Protein AF-A0A1V5JNZ7-F1 (afdb_monomer)

Radius of gyration: 27.32 Å; Cα contacts (8 Å, |Δi|>4): 504; chains: 1; bounding box: 59×40×81 Å

Solvent-accessible surface area (backbone atoms only — not comparable to full-atom values): 14314 Å² total; per-residue (Å²): 109,60,75,82,67,79,45,92,82,86,86,87,86,70,72,84,84,57,79,53,62,67,60,47,53,49,54,53,49,50,52,51,51,53,49,29,59,76,73,69,53,78,80,70,82,74,68,83,84,74,78,78,63,43,44,52,30,35,28,37,20,56,72,82,44,85,63,43,80,39,38,51,77,33,70,46,82,41,51,65,62,40,36,39,24,40,71,46,77,44,43,88,54,96,70,61,71,32,34,22,39,58,100,74,58,47,86,64,27,67,66,39,77,43,67,38,79,61,66,40,38,37,41,32,23,45,79,81,40,76,22,43,37,30,37,36,45,51,44,75,54,57,95,39,28,32,43,31,31,31,51,77,87,43,79,47,74,37,36,64,70,35,70,48,79,42,58,61,67,43,42,34,29,40,67,48,76,48,52,76,87,62,83,81,84,76,56,31,42,27,49,53,36,64,78,96,41,97,91,58,83,88,47,61,42,57,76,40,81,44,53,54,75,72,47,42,69,90,51,46,44,89,43,60,93,77,23,43,21,28,44,33,28,38,17,58,83,95,45,73,67,44,45,30,34,37,23,36,32,120

Sequence (250 aa):
MLTELNKPAFASETSKEIRDYRQRVAFQAMVISAFMQEVGIEPDEPKPYVDPPQLDYVLVSVNGNAPVAVYDGRRLVVSRGDKLTVTEIRSNYRRGLVANVIGLGQLNDNGRTVAITAPTEIEVKKDMFPCGKVYVDVLPEAGRTWLILDVDGVGHALGPNEVLTVARGAKLVLKDLVYLGGFGHGLCVNFKGFVGSAGYNDGEDRGLTIDTTSLMPRYATPGAPGCQRYRIAGERGNEAVVSFYVDLKG

Structure (mmCIF, N/CA/C/O backbone):
data_AF-A0A1V5JNZ7-F1
#
_entry.id   AF-A0A1V5JNZ7-F1
#
loop_
_atom_site.group_PDB
_atom_site.id
_atom_site.type_symbol
_atom_site.label_atom_id
_atom_site.label_alt_id
_atom_site.label_comp_id
_atom_site.label_asym_id
_atom_site.label_entity_id
_atom_site.label_seq_id
_atom_site.pdbx_PDB_ins_code
_atom_site.Cartn_x
_atom_site.Cartn_y
_atom_site.Cartn_z
_atom_site.occupancy
_atom_site.B_iso_or_equiv
_atom_site.auth_seq_id
_atom_site.auth_comp_id
_atom_site.auth_asym_id
_atom_site.auth_atom_id
_atom_site.pdbx_PDB_model_num
ATOM 1 N N . MET A 1 1 ? -26.189 17.491 39.985 1.00 52.91 1 MET A N 1
ATOM 2 C CA . MET A 1 1 ? -25.405 16.285 40.372 1.00 52.91 1 MET A CA 1
ATOM 3 C C . MET A 1 1 ? -26.325 15.071 40.504 1.00 52.91 1 MET A C 1
ATOM 5 O O . MET A 1 1 ? -27.506 15.257 40.747 1.00 52.91 1 MET A O 1
ATOM 9 N N . LEU A 1 2 ? -25.820 13.831 40.387 1.00 64.31 2 LEU A N 1
ATOM 10 C CA . LEU A 1 2 ? -26.625 12.603 40.600 1.00 64.31 2 LEU A CA 1
ATO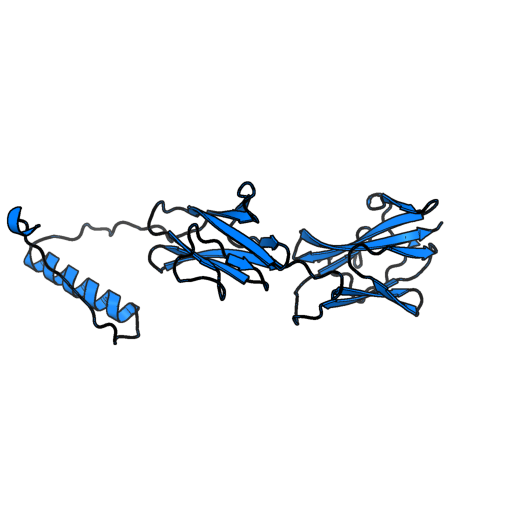M 11 C C . LEU A 1 2 ? -27.282 12.541 41.994 1.00 64.31 2 LEU A C 1
ATOM 13 O O . LEU A 1 2 ? -28.388 12.022 42.131 1.00 64.31 2 LEU A O 1
ATOM 17 N N . THR A 1 3 ? -26.639 13.147 42.993 1.00 62.81 3 THR A N 1
ATOM 18 C CA . THR A 1 3 ? -27.144 13.321 44.363 1.00 62.81 3 THR A CA 1
ATOM 19 C C . THR A 1 3 ? -28.392 14.201 44.451 1.00 62.81 3 THR A C 1
ATOM 21 O O . THR A 1 3 ? -29.243 13.949 45.292 1.00 62.81 3 THR A O 1
ATOM 24 N N . GLU A 1 4 ? -28.563 15.174 43.554 1.00 76.06 4 GLU A N 1
ATOM 25 C CA . GLU A 1 4 ? -29.768 16.024 43.490 1.00 76.06 4 GLU A CA 1
ATOM 26 C C . GLU A 1 4 ? -30.959 15.297 42.842 1.00 76.06 4 GLU A C 1
ATOM 28 O O . GLU A 1 4 ? -32.094 15.752 42.935 1.00 76.06 4 GLU A O 1
ATOM 33 N N . LEU A 1 5 ? -30.706 14.158 42.188 1.00 81.88 5 LEU A N 1
ATOM 34 C CA . LEU A 1 5 ? -31.714 13.350 41.498 1.00 81.88 5 LEU A CA 1
ATOM 35 C C . LEU A 1 5 ? -32.142 12.114 42.307 1.00 81.88 5 LEU A C 1
ATOM 37 O O . LEU A 1 5 ? -32.817 11.248 41.753 1.00 81.88 5 LEU A O 1
ATOM 41 N N . ASN A 1 6 ? -31.733 12.002 43.581 1.00 81.94 6 ASN A N 1
ATOM 42 C CA . ASN A 1 6 ? -31.982 10.841 44.449 1.00 81.94 6 ASN A CA 1
ATOM 43 C C . ASN A 1 6 ? -31.581 9.496 43.814 1.00 81.94 6 ASN A C 1
ATOM 45 O O . ASN A 1 6 ? -32.206 8.465 44.064 1.00 81.94 6 ASN A O 1
ATOM 49 N N . LYS A 1 7 ? -30.536 9.494 42.976 1.00 79.75 7 LYS A N 1
ATOM 50 C CA . LYS A 1 7 ? -29.978 8.268 42.401 1.00 79.75 7 LYS A CA 1
ATOM 51 C C . LYS A 1 7 ? -28.729 7.866 43.183 1.00 79.75 7 LYS A C 1
ATOM 53 O O . LYS A 1 7 ? -27.796 8.671 43.246 1.00 79.75 7 LYS A O 1
ATOM 58 N N . PRO A 1 8 ? -28.673 6.649 43.751 1.00 81.00 8 PRO A N 1
ATOM 59 C CA . PRO A 1 8 ? -27.456 6.166 44.380 1.00 81.00 8 PRO A CA 1
ATOM 60 C C . PRO A 1 8 ? -26.351 6.058 43.320 1.00 81.00 8 PRO A C 1
ATOM 62 O O . PRO A 1 8 ? -26.572 5.546 42.222 1.00 81.00 8 PRO A O 1
ATOM 65 N N . ALA A 1 9 ? -25.175 6.598 43.632 1.00 82.00 9 ALA A N 1
ATOM 66 C CA . ALA A 1 9 ? -24.035 6.651 42.728 1.00 82.00 9 ALA A CA 1
ATOM 67 C C . ALA A 1 9 ? -22.791 6.150 43.459 1.00 82.00 9 ALA A C 1
ATOM 69 O O . ALA A 1 9 ? -22.460 6.636 44.539 1.00 82.00 9 ALA A O 1
ATOM 70 N N . PHE A 1 10 ? -22.100 5.196 42.845 1.00 85.94 10 PHE A N 1
ATOM 71 C CA . PHE A 1 10 ? -20.891 4.586 43.382 1.00 85.94 10 PHE A CA 1
ATOM 72 C C . PHE A 1 10 ? -19.782 4.678 42.339 1.00 85.94 10 PHE A C 1
ATOM 74 O O . PHE A 1 10 ? -20.036 4.549 41.140 1.00 85.94 10 PHE A O 1
ATOM 81 N N . ALA A 1 11 ? -18.554 4.900 42.796 1.00 84.62 11 ALA A N 1
ATOM 82 C CA . ALA A 1 11 ? -17.366 4.871 41.956 1.00 84.62 11 ALA A CA 1
ATOM 83 C C . ALA A 1 11 ? -16.516 3.658 42.342 1.00 84.62 11 ALA A C 1
ATOM 85 O O . ALA A 1 11 ? -16.269 3.417 43.522 1.00 84.62 11 ALA A O 1
ATOM 86 N N . SER A 1 12 ? -16.067 2.905 41.341 1.00 87.38 12 SER A N 1
ATOM 87 C CA . SER A 1 12 ? -15.086 1.837 41.508 1.00 87.38 12 SER A CA 1
ATOM 88 C C . SER A 1 12 ? -13.857 2.183 40.684 1.00 87.38 12 SER A C 1
ATOM 90 O O . SER A 1 12 ? -13.953 2.392 39.472 1.00 87.38 12 SER A O 1
ATOM 92 N N . GLU A 1 13 ? -12.710 2.248 41.348 1.00 88.12 13 GLU A N 1
ATOM 93 C CA . GLU A 1 13 ? -11.423 2.516 40.722 1.00 88.12 13 GLU A CA 1
ATOM 94 C C . GLU A 1 13 ? -10.443 1.395 41.070 1.00 88.12 13 GLU A C 1
ATOM 96 O O . GLU A 1 13 ? -10.393 0.908 42.199 1.00 88.12 13 GLU A O 1
ATOM 101 N N . THR A 1 14 ? -9.660 0.969 40.082 1.00 87.25 14 THR A N 1
ATOM 102 C CA . THR A 1 14 ? -8.599 -0.028 40.255 1.00 87.25 14 THR A CA 1
ATOM 103 C C . THR A 1 14 ? -7.240 0.646 40.157 1.00 87.25 14 THR A C 1
ATOM 105 O O . THR A 1 14 ? -7.036 1.481 39.273 1.00 87.25 14 THR A O 1
ATOM 108 N N . SER A 1 15 ? -6.294 0.244 41.008 1.00 87.25 15 SER A N 1
ATOM 109 C CA . SER A 1 15 ? -4.946 0.822 41.023 1.00 87.25 15 SER A CA 1
ATOM 110 C C . SER A 1 15 ? -4.260 0.748 39.653 1.00 87.25 15 SER A C 1
ATOM 112 O O . SER A 1 15 ? -4.250 -0.297 38.996 1.00 87.25 15 SER A O 1
ATOM 114 N N . LYS A 1 16 ? -3.633 1.860 39.249 1.00 83.69 16 LYS A N 1
ATOM 115 C CA . LYS A 1 16 ? -2.812 1.951 38.030 1.00 83.69 16 LYS A CA 1
ATOM 116 C C . LYS A 1 16 ? -1.499 1.166 38.139 1.00 83.69 16 LYS A C 1
ATOM 118 O O . LYS A 1 16 ? -0.919 0.843 37.109 1.00 83.69 16 LYS A O 1
ATOM 123 N N . GLU A 1 17 ? -1.081 0.807 39.355 1.00 89.75 17 GLU A N 1
ATOM 124 C CA . GLU A 1 17 ? 0.117 -0.007 39.613 1.00 89.75 17 GLU A CA 1
ATOM 125 C C . GLU A 1 17 ? -0.061 -1.479 39.205 1.00 89.75 17 GLU A C 1
ATOM 127 O O . GLU A 1 17 ? 0.916 -2.200 38.994 1.00 89.75 17 GLU A O 1
ATOM 132 N N . ILE A 1 18 ? -1.307 -1.944 39.051 1.00 85.12 18 ILE A N 1
ATOM 133 C CA . ILE A 1 18 ? -1.598 -3.298 38.573 1.00 85.12 18 ILE A CA 1
ATOM 134 C C . ILE A 1 18 ? -1.324 -3.343 37.065 1.00 85.12 18 ILE A C 1
ATOM 136 O O . ILE A 1 18 ? -2.143 -2.919 36.245 1.00 85.12 18 ILE A O 1
ATOM 140 N N . ARG A 1 19 ? -0.146 -3.864 36.703 1.00 76.94 19 ARG A N 1
ATOM 141 C CA . ARG A 1 19 ? 0.318 -3.933 35.308 1.00 76.94 19 ARG A CA 1
ATOM 142 C C . ARG A 1 19 ? -0.508 -4.886 34.449 1.00 76.94 19 ARG A C 1
ATOM 144 O O . ARG A 1 19 ? -0.693 -4.620 33.263 1.00 76.94 19 ARG A O 1
ATOM 151 N N . ASP A 1 20 ? -1.024 -5.967 35.034 1.00 72.56 20 ASP A N 1
ATOM 152 C CA . ASP A 1 20 ? -1.904 -6.884 34.315 1.00 72.56 20 ASP A CA 1
ATOM 153 C C . ASP A 1 20 ? -3.300 -6.267 34.136 1.00 72.56 20 ASP A C 1
ATOM 155 O O . ASP A 1 20 ? -4.077 -6.085 35.077 1.00 72.56 20 ASP A O 1
ATOM 159 N N . TYR A 1 21 ? -3.636 -5.950 32.886 1.00 71.50 21 TYR A N 1
ATOM 160 C CA . TYR A 1 21 ? -4.954 -5.448 32.513 1.00 71.50 21 TYR A CA 1
ATOM 161 C C . TYR A 1 21 ? -6.078 -6.428 32.869 1.00 71.50 21 TYR A C 1
ATOM 163 O O . TYR A 1 21 ? -7.125 -5.990 33.346 1.00 71.50 21 TYR A O 1
ATOM 171 N N . ARG A 1 22 ? -5.867 -7.741 32.704 1.00 64.88 22 ARG A N 1
ATOM 172 C CA . ARG A 1 22 ? -6.894 -8.752 33.003 1.00 64.88 22 ARG A CA 1
ATOM 173 C C . ARG A 1 22 ? -7.255 -8.738 34.479 1.00 64.88 22 ARG A C 1
ATOM 175 O O . ARG A 1 22 ? -8.429 -8.819 34.827 1.00 64.88 22 ARG A O 1
ATOM 182 N N . GLN A 1 23 ? -6.254 -8.561 35.333 1.00 72.88 23 GLN A N 1
ATOM 183 C CA . GLN A 1 23 ? -6.448 -8.476 36.771 1.00 72.88 23 GLN A CA 1
ATOM 184 C C . GLN A 1 23 ? -7.244 -7.222 37.172 1.00 72.88 23 GLN A C 1
ATOM 186 O O . GLN A 1 23 ? -8.129 -7.309 38.022 1.00 72.88 23 GLN A O 1
ATOM 191 N N . ARG A 1 24 ? -7.014 -6.073 36.516 1.00 78.38 24 ARG A N 1
ATOM 192 C CA . ARG A 1 24 ? -7.830 -4.860 36.729 1.00 78.38 24 ARG A CA 1
ATOM 193 C C . ARG A 1 24 ? -9.290 -5.076 36.335 1.00 78.38 24 ARG A C 1
ATOM 195 O O . ARG A 1 24 ? -10.179 -4.777 37.126 1.00 78.38 24 ARG A O 1
ATOM 202 N N . VAL A 1 25 ? -9.533 -5.658 35.161 1.00 77.62 25 VAL A N 1
ATOM 203 C CA . VAL A 1 25 ? -10.894 -5.986 34.703 1.00 77.62 25 VAL A CA 1
ATOM 204 C C . VAL A 1 25 ? -11.582 -6.952 35.670 1.00 77.62 25 VAL A C 1
ATOM 206 O O . VAL A 1 25 ? -12.747 -6.748 36.003 1.00 77.62 25 VAL A O 1
ATOM 209 N N . ALA A 1 26 ? -10.866 -7.961 36.176 1.00 72.25 26 ALA A N 1
ATOM 210 C CA . ALA A 1 26 ? -11.404 -8.910 37.148 1.00 72.25 26 ALA A CA 1
ATOM 211 C C . ALA A 1 26 ? -11.826 -8.226 38.460 1.00 72.25 26 ALA A C 1
ATOM 213 O O . ALA A 1 26 ? -12.928 -8.474 38.943 1.00 72.25 26 ALA A O 1
ATOM 214 N N . PHE A 1 27 ? -11.004 -7.324 39.012 1.00 84.38 27 PHE A N 1
ATOM 215 C CA . PHE A 1 27 ? -11.372 -6.562 40.212 1.00 84.38 27 PHE A CA 1
ATOM 216 C C . PHE A 1 27 ? -12.616 -5.705 39.994 1.00 84.38 27 PHE A C 1
ATOM 218 O O . PHE A 1 27 ? -13.518 -5.699 40.830 1.00 84.38 27 PHE A O 1
ATOM 225 N N . GLN A 1 28 ? -12.698 -5.030 38.850 1.00 85.75 28 GLN A N 1
ATOM 226 C CA . GLN A 1 28 ? -13.850 -4.201 38.516 1.00 85.75 28 GLN A CA 1
ATOM 227 C C . GLN A 1 28 ? -15.123 -5.046 38.348 1.00 85.75 28 GLN A C 1
ATOM 229 O O . GLN A 1 28 ? -16.175 -4.693 38.877 1.00 85.75 28 GLN A O 1
ATOM 234 N N . ALA A 1 29 ? -15.014 -6.208 37.699 1.00 81.69 29 ALA A N 1
ATOM 235 C CA . ALA A 1 29 ? -16.115 -7.154 37.553 1.00 81.69 29 ALA A CA 1
ATOM 236 C C . ALA A 1 29 ? -16.586 -7.727 38.900 1.00 81.69 29 ALA A C 1
ATOM 238 O O . ALA A 1 29 ? -17.790 -7.892 39.096 1.00 81.69 29 ALA A O 1
ATOM 239 N N . MET A 1 30 ? -15.675 -7.992 39.844 1.00 81.38 30 MET A N 1
ATOM 240 C CA . MET A 1 30 ? -16.039 -8.452 41.191 1.00 81.38 30 MET A CA 1
ATOM 241 C C . MET A 1 30 ? -16.823 -7.391 41.964 1.00 81.38 30 MET A C 1
ATOM 243 O O . MET A 1 30 ? -17.832 -7.725 42.578 1.00 81.38 30 MET A O 1
ATOM 247 N N . VAL A 1 31 ? -16.416 -6.119 41.891 1.00 88.12 31 VAL A N 1
ATOM 248 C CA . VAL A 1 31 ? -17.151 -5.020 42.541 1.00 88.12 31 VAL A CA 1
ATOM 249 C C . VAL A 1 31 ? -18.548 -4.867 41.941 1.00 88.12 31 VAL A C 1
ATOM 251 O O . VAL A 1 31 ? -19.515 -4.736 42.686 1.00 88.12 31 VAL A O 1
ATOM 254 N N . ILE A 1 32 ? -18.672 -4.940 40.611 1.00 85.38 32 ILE A N 1
ATOM 255 C CA . ILE A 1 32 ? -19.977 -4.899 39.933 1.00 85.38 32 ILE A CA 1
ATOM 256 C C . ILE A 1 32 ? -20.845 -6.084 40.367 1.00 85.38 32 ILE A C 1
ATOM 258 O O . ILE A 1 32 ? -22.005 -5.886 40.708 1.00 85.38 32 ILE A O 1
ATOM 262 N N . SER A 1 33 ? -20.286 -7.297 40.401 1.00 81.75 33 SER A N 1
ATOM 263 C CA . SER A 1 33 ? -21.029 -8.510 40.771 1.00 81.75 33 SER A CA 1
ATOM 264 C C . SER A 1 33 ? -21.513 -8.460 42.223 1.00 81.75 33 SER A C 1
ATOM 266 O O . SER A 1 33 ? -22.671 -8.766 42.491 1.00 81.75 33 SER A O 1
ATOM 268 N N . ALA A 1 34 ? -20.663 -8.010 43.151 1.00 85.56 34 ALA A N 1
ATOM 269 C CA . ALA A 1 34 ? -21.031 -7.829 44.555 1.00 85.56 34 ALA A CA 1
ATOM 270 C C . ALA A 1 34 ? -22.104 -6.744 44.729 1.00 85.56 34 ALA A C 1
ATOM 272 O O . ALA A 1 34 ? -23.052 -6.926 45.485 1.00 85.56 34 ALA A O 1
ATOM 273 N N . PHE A 1 35 ? -21.990 -5.636 43.991 1.00 89.00 35 PHE A N 1
ATOM 274 C CA . PHE A 1 35 ? -22.999 -4.579 43.997 1.00 89.00 35 PHE A CA 1
ATOM 275 C C . PHE A 1 35 ? -24.348 -5.069 43.461 1.00 89.00 35 PHE A C 1
ATOM 277 O O . PHE A 1 35 ? -25.381 -4.814 44.070 1.00 89.00 35 PHE A O 1
ATOM 284 N N . MET A 1 36 ? -24.345 -5.795 42.340 1.00 86.75 36 MET A N 1
ATOM 285 C CA . MET A 1 36 ? -25.555 -6.397 41.781 1.00 86.75 36 MET A CA 1
ATOM 286 C C . MET A 1 36 ? -26.219 -7.338 42.790 1.00 86.75 36 MET A C 1
ATOM 288 O O . MET A 1 36 ? -27.425 -7.241 42.991 1.00 86.75 36 MET A O 1
ATOM 292 N N . GLN A 1 37 ? -25.435 -8.177 43.474 1.00 86.75 37 GLN A N 1
ATOM 293 C CA . GLN A 1 37 ? -25.937 -9.078 44.511 1.00 86.75 37 GLN A CA 1
ATOM 294 C C . GLN A 1 37 ? -26.567 -8.320 45.690 1.00 86.75 37 GLN A C 1
ATOM 296 O O . GLN A 1 37 ? -27.669 -8.665 46.106 1.00 86.75 37 GLN A O 1
ATOM 301 N N . GLU A 1 38 ? -25.906 -7.278 46.198 1.00 88.94 38 GLU A N 1
ATOM 302 C CA . GLU A 1 38 ? -26.399 -6.469 47.325 1.00 88.94 38 GLU A CA 1
ATOM 303 C C . GLU A 1 38 ? -27.714 -5.744 46.992 1.00 88.94 38 GLU A C 1
ATOM 305 O O . GLU A 1 38 ? -28.600 -5.610 47.831 1.00 88.94 38 GLU A O 1
ATOM 310 N N . VAL A 1 39 ? -27.856 -5.285 45.747 1.00 88.00 39 VAL A N 1
ATOM 311 C CA . VAL A 1 39 ? -29.029 -4.530 45.277 1.00 88.00 39 VAL A CA 1
ATOM 312 C C . VAL A 1 39 ? -30.145 -5.455 44.765 1.00 88.00 39 VAL A C 1
ATOM 314 O O . VAL A 1 39 ? -31.239 -4.989 44.453 1.00 88.00 39 VAL A O 1
ATOM 317 N N . GLY A 1 40 ? -29.899 -6.767 44.686 1.00 87.38 40 GLY A N 1
ATOM 318 C CA . GLY A 1 40 ? -30.856 -7.742 44.157 1.00 87.38 40 GLY A CA 1
ATOM 319 C C . GLY A 1 40 ? -31.049 -7.655 42.639 1.00 87.38 40 GLY A C 1
ATOM 320 O O . GLY A 1 40 ? -32.133 -7.941 42.138 1.00 87.38 40 GLY A O 1
ATOM 321 N N . ILE A 1 41 ? -30.023 -7.223 41.897 1.00 83.44 41 ILE A N 1
ATOM 322 C CA . ILE A 1 41 ? -30.015 -7.235 40.431 1.00 83.44 41 ILE A CA 1
ATOM 323 C C . ILE A 1 41 ? -29.540 -8.612 39.967 1.00 83.44 41 ILE A C 1
ATOM 325 O O . ILE A 1 41 ? -28.358 -8.942 40.076 1.00 83.44 41 ILE A O 1
ATOM 329 N N . GLU A 1 42 ? -30.451 -9.398 39.406 1.00 79.94 42 GLU A N 1
ATOM 330 C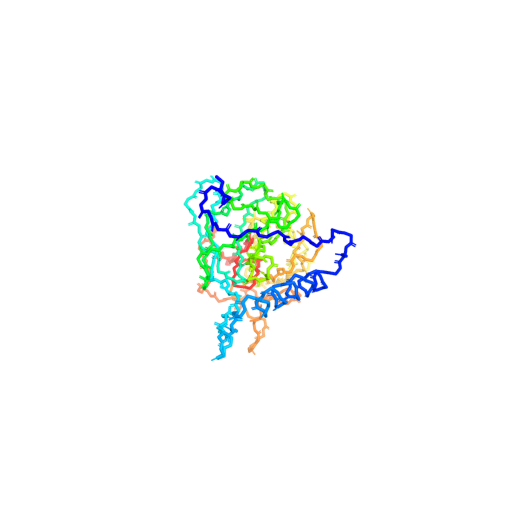 CA . GLU A 1 42 ? -30.115 -10.680 38.789 1.00 79.94 42 GLU A CA 1
ATOM 331 C C . GLU A 1 42 ? -29.533 -10.456 37.380 1.00 79.94 42 GLU A C 1
ATOM 333 O O . GLU A 1 42 ? -30.109 -9.703 36.587 1.00 79.94 42 GLU A O 1
ATOM 338 N N . PRO A 1 43 ? -28.368 -11.048 37.050 1.00 69.25 43 PRO A N 1
ATOM 339 C CA . PRO A 1 43 ? -27.833 -11.003 35.697 1.00 69.25 43 PRO A CA 1
ATOM 340 C C . PRO A 1 43 ? -28.777 -11.715 34.730 1.00 69.25 43 PRO A C 1
ATOM 342 O O . PRO A 1 43 ? -29.216 -12.828 35.001 1.00 69.25 43 PRO A O 1
ATOM 345 N N . ASP A 1 44 ? -29.031 -11.096 33.582 1.00 69.44 44 ASP A N 1
ATOM 346 C CA . ASP A 1 44 ? -29.791 -11.735 32.513 1.00 69.44 44 ASP A CA 1
ATOM 347 C C . ASP A 1 44 ? -29.000 -12.941 31.965 1.00 69.44 44 ASP A C 1
ATOM 349 O O . ASP A 1 44 ? -27.813 -12.817 31.622 1.00 69.44 44 ASP A O 1
ATOM 353 N N . GLU A 1 45 ? -29.638 -14.112 31.918 1.00 72.94 45 GLU A N 1
ATOM 354 C CA . GLU A 1 45 ? -29.069 -15.341 31.365 1.00 72.94 45 GLU A CA 1
ATOM 355 C C . GLU A 1 45 ? -29.802 -15.744 30.074 1.00 72.94 45 GLU A C 1
ATOM 357 O O . GLU A 1 45 ? -31.028 -15.852 30.069 1.00 72.94 45 GLU A O 1
ATOM 362 N N . PRO A 1 46 ? -29.076 -16.047 28.980 1.00 60.78 46 PRO A N 1
ATOM 363 C CA . PRO A 1 46 ? -27.621 -16.037 28.843 1.00 60.78 46 PRO A CA 1
ATOM 364 C 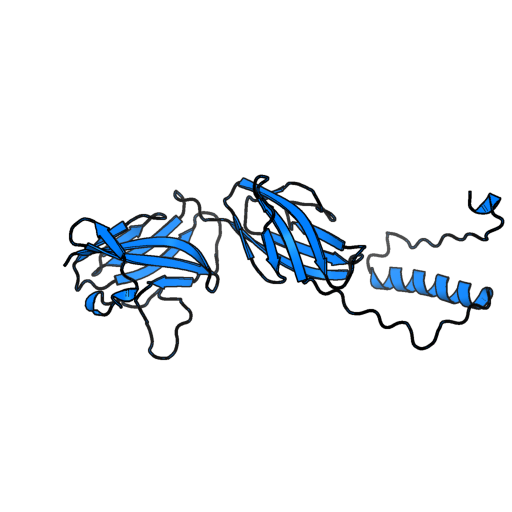C . PRO A 1 46 ? -27.059 -14.617 28.703 1.00 60.78 46 PRO A C 1
ATOM 366 O O . PRO A 1 46 ? -27.721 -13.718 28.187 1.00 60.78 46 PRO A O 1
ATOM 369 N N . LYS A 1 47 ? -25.788 -14.442 29.095 1.00 58.75 47 LYS A N 1
ATOM 370 C CA . LYS A 1 47 ? -25.063 -13.182 28.881 1.00 58.75 47 LYS A CA 1
ATOM 371 C C . LYS A 1 47 ? -25.255 -12.726 27.431 1.00 58.75 47 LYS A C 1
ATOM 373 O O . LYS A 1 47 ? -25.050 -13.553 26.536 1.00 58.75 47 LYS A O 1
ATOM 378 N N . PRO A 1 48 ? -25.591 -11.446 27.183 1.00 62.97 48 PRO A N 1
ATOM 379 C CA . PRO A 1 48 ? -25.736 -10.947 25.827 1.00 62.97 48 PRO A CA 1
ATOM 380 C C . PRO A 1 48 ? -24.458 -11.260 25.055 1.00 62.97 48 PRO A C 1
ATOM 382 O O . PRO A 1 48 ? -23.358 -10.869 25.455 1.00 62.97 48 PRO A O 1
ATOM 385 N N . TYR A 1 49 ? -24.608 -12.043 23.990 1.00 66.25 49 TYR A N 1
ATOM 386 C CA . TYR A 1 49 ? -23.505 -12.389 23.115 1.00 66.25 49 TYR A CA 1
ATOM 387 C C . TYR A 1 49 ? -23.063 -11.117 22.394 1.00 66.25 49 TYR A C 1
ATOM 389 O O . TYR A 1 49 ? -23.860 -10.448 21.738 1.00 66.25 49 TYR A O 1
ATOM 397 N N . VAL A 1 50 ? -21.799 -10.756 22.580 1.00 74.31 50 VAL A N 1
ATOM 398 C CA . VAL A 1 50 ? -21.185 -9.576 21.977 1.00 74.31 50 VAL A CA 1
ATOM 399 C C . VAL A 1 50 ? -20.268 -10.081 20.875 1.00 74.31 50 VAL A C 1
ATOM 401 O O . VAL A 1 50 ? -19.301 -10.788 21.163 1.00 74.31 50 VAL A O 1
ATOM 404 N N . ASP A 1 51 ? -20.577 -9.739 19.624 1.00 80.38 51 ASP A N 1
ATOM 405 C CA . ASP A 1 51 ? -19.768 -10.158 18.480 1.00 80.38 51 ASP A CA 1
ATOM 406 C C . ASP A 1 51 ? -18.316 -9.676 18.641 1.00 80.38 51 ASP A C 1
ATOM 408 O O . ASP A 1 51 ? -18.090 -8.525 19.035 1.00 80.38 51 ASP A O 1
ATOM 412 N N . PRO A 1 52 ? -17.297 -10.491 18.325 1.00 84.88 52 PRO A N 1
ATOM 413 C CA . PRO A 1 52 ? -15.919 -10.015 18.304 1.00 84.88 52 PRO A CA 1
ATOM 414 C C . PRO A 1 52 ? -15.781 -8.766 17.414 1.00 84.88 52 PRO A C 1
ATOM 416 O O . PRO A 1 52 ? -16.377 -8.732 16.334 1.00 84.88 52 PRO A O 1
ATOM 419 N N . PRO A 1 53 ? -15.028 -7.728 17.823 1.00 90.94 53 PRO A N 1
ATOM 420 C CA . PRO A 1 53 ? -14.795 -6.563 16.975 1.00 90.94 53 PRO A CA 1
ATOM 421 C C . PRO A 1 53 ? -14.108 -6.965 15.668 1.00 90.94 53 PRO A C 1
ATOM 423 O O . PRO A 1 53 ? -13.067 -7.618 15.692 1.00 90.94 53 PRO A O 1
ATOM 426 N N . GLN A 1 54 ? -14.695 -6.570 14.541 1.00 93.75 54 GLN A N 1
ATOM 427 C CA . GLN A 1 54 ? -14.196 -6.865 13.201 1.00 93.75 54 GLN A CA 1
ATOM 428 C C . GLN A 1 54 ? -14.199 -5.592 12.367 1.00 93.75 54 GLN A C 1
ATOM 430 O O . GLN A 1 54 ? -15.244 -4.970 12.178 1.00 93.75 54 GLN A O 1
ATOM 435 N N . LEU A 1 55 ? -13.020 -5.190 11.900 1.00 97.38 55 LEU A N 1
ATOM 436 C CA . LEU A 1 55 ? -12.858 -4.045 11.015 1.00 97.38 55 LEU A CA 1
ATOM 437 C C . LEU A 1 55 ? -13.357 -4.388 9.605 1.00 97.38 55 LEU A C 1
ATOM 439 O O . LEU A 1 55 ? -12.933 -5.384 9.030 1.00 97.38 55 LEU A O 1
ATOM 443 N N . ASP A 1 56 ? -14.180 -3.515 9.023 1.00 96.19 56 ASP A N 1
ATOM 444 C CA . ASP A 1 56 ? -14.499 -3.576 7.595 1.00 96.19 56 ASP A CA 1
ATOM 445 C C . ASP A 1 56 ? -13.437 -2.793 6.814 1.00 96.19 56 ASP A C 1
ATOM 447 O O . ASP A 1 56 ? -12.699 -3.345 5.996 1.00 96.19 56 ASP A O 1
ATOM 451 N N . TYR A 1 57 ? -13.335 -1.488 7.092 1.00 96.19 57 TYR A N 1
ATOM 452 C CA . TYR A 1 57 ? -12.367 -0.585 6.472 1.00 96.19 57 TYR A CA 1
ATOM 453 C C . TYR A 1 57 ? -12.161 0.699 7.283 1.00 96.19 57 TYR A C 1
ATOM 455 O O . TYR A 1 57 ? -12.980 1.090 8.116 1.00 96.19 57 TYR A O 1
ATOM 463 N N . VAL A 1 58 ? -11.073 1.404 6.981 1.00 96.81 58 VAL A N 1
ATOM 464 C CA . VAL A 1 58 ? -10.834 2.788 7.408 1.00 96.81 58 VAL A CA 1
ATOM 465 C C . VAL A 1 58 ? -10.894 3.728 6.207 1.00 96.81 58 VAL A C 1
ATOM 467 O O . VAL A 1 58 ? -10.402 3.392 5.131 1.00 96.81 58 VAL A O 1
ATOM 470 N N . LEU A 1 59 ? -11.494 4.908 6.371 1.00 96.00 59 LEU A N 1
ATOM 471 C CA . LEU A 1 59 ? -11.414 5.978 5.377 1.00 96.00 59 LEU A CA 1
ATOM 472 C C . LEU A 1 59 ? -10.199 6.848 5.665 1.00 96.00 59 LEU A C 1
ATOM 474 O O . LEU A 1 59 ? -10.128 7.513 6.703 1.00 96.00 59 LEU A O 1
ATOM 478 N N . VAL A 1 60 ? -9.269 6.883 4.720 1.00 90.81 60 VAL A N 1
ATOM 479 C CA . VAL A 1 60 ? -8.009 7.607 4.851 1.00 90.81 60 VAL A CA 1
ATOM 480 C C . VAL A 1 60 ? -7.934 8.716 3.810 1.00 90.81 60 VAL A C 1
ATOM 482 O O . VAL A 1 60 ? -8.024 8.460 2.613 1.00 90.81 60 VAL A O 1
ATOM 485 N N . SER A 1 61 ? -7.750 9.955 4.264 1.00 87.94 61 SER A N 1
ATOM 486 C CA . SER A 1 61 ? -7.405 11.088 3.405 1.00 87.94 61 SER A CA 1
ATOM 487 C C . SER A 1 61 ? -5.887 11.232 3.336 1.00 87.94 61 SER A C 1
ATOM 489 O O . SER A 1 61 ? -5.209 11.202 4.365 1.00 87.94 61 SER A O 1
ATOM 491 N N . VAL A 1 62 ? -5.360 11.411 2.125 1.00 83.06 62 VAL A N 1
ATOM 492 C CA . VAL A 1 62 ? -3.942 11.696 1.878 1.00 83.06 62 VAL A CA 1
ATOM 493 C C . VAL A 1 62 ? -3.830 13.098 1.293 1.00 83.06 62 VAL A C 1
ATOM 495 O O . VAL A 1 62 ? -4.462 13.410 0.283 1.00 83.06 62 VAL A O 1
ATOM 498 N N . ASN A 1 63 ? -3.044 13.955 1.942 1.00 78.00 63 ASN A N 1
ATOM 499 C CA . ASN A 1 63 ? -2.817 15.354 1.571 1.00 78.00 63 ASN A CA 1
ATOM 500 C C . ASN A 1 63 ? -4.108 16.191 1.441 1.00 78.00 63 ASN A C 1
ATOM 502 O O . ASN A 1 63 ? -4.163 17.133 0.656 1.00 78.00 63 ASN A O 1
ATOM 506 N N . GLY A 1 64 ? -5.148 15.855 2.214 1.00 77.44 64 GLY A N 1
ATOM 507 C CA . GLY A 1 64 ? -6.433 16.565 2.204 1.00 77.44 64 GLY A CA 1
ATOM 508 C C . GLY A 1 64 ? -7.349 16.219 1.025 1.00 77.44 64 GLY A C 1
ATOM 509 O O . GLY A 1 64 ? -8.397 16.840 0.873 1.00 77.44 64 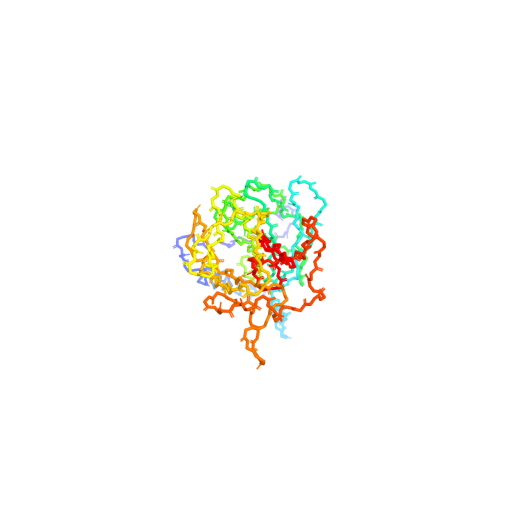GLY A O 1
ATOM 510 N N . ASN A 1 65 ? -6.984 15.232 0.201 1.00 74.31 65 ASN A N 1
ATOM 511 C CA . ASN A 1 65 ? -7.830 14.751 -0.891 1.00 74.31 65 ASN A CA 1
ATOM 512 C C . ASN A 1 65 ? -9.013 13.913 -0.383 1.00 74.31 65 ASN A C 1
ATOM 514 O O . ASN A 1 65 ? -9.068 13.524 0.790 1.00 74.31 65 ASN A O 1
ATOM 518 N N . ALA A 1 66 ? -9.945 13.610 -1.294 1.00 72.88 66 ALA A N 1
ATOM 519 C CA . ALA A 1 66 ? -11.089 12.743 -1.027 1.00 72.88 66 ALA A CA 1
ATOM 520 C C . ALA A 1 66 ? -10.642 11.428 -0.348 1.00 72.88 66 ALA A C 1
ATOM 522 O O . ALA A 1 66 ? -9.705 10.791 -0.840 1.00 72.88 66 ALA A O 1
ATOM 523 N N . PRO A 1 67 ? -11.271 11.024 0.773 1.00 85.62 67 PRO A N 1
ATOM 524 C CA . PRO A 1 67 ? -10.869 9.822 1.490 1.00 85.62 67 PRO A CA 1
ATOM 525 C C . PRO A 1 67 ? -11.039 8.551 0.658 1.00 85.62 67 PRO A C 1
ATOM 527 O O . PRO A 1 67 ? -12.027 8.387 -0.058 1.00 85.62 67 PRO A O 1
ATOM 530 N N . VAL A 1 68 ? -10.099 7.622 0.814 1.00 80.31 68 VAL A N 1
ATOM 531 C CA . VAL A 1 68 ? -10.129 6.293 0.197 1.00 80.31 68 VAL A CA 1
ATOM 532 C C . VAL A 1 68 ? -10.393 5.243 1.271 1.00 80.31 68 VAL A C 1
ATOM 534 O O . VAL A 1 68 ? -9.840 5.318 2.369 1.00 80.31 68 VAL A O 1
ATOM 537 N N . ALA A 1 69 ? -11.237 4.258 0.960 1.00 86.88 69 ALA A N 1
ATOM 538 C CA . ALA A 1 69 ? -11.486 3.119 1.835 1.00 86.88 69 ALA A CA 1
ATOM 539 C C . ALA A 1 69 ? -10.352 2.092 1.740 1.00 86.88 69 ALA A C 1
ATOM 541 O O . ALA A 1 69 ? -10.083 1.551 0.667 1.00 86.88 69 ALA A O 1
ATOM 542 N N . VAL A 1 70 ? -9.723 1.796 2.875 1.00 86.75 70 VAL A N 1
ATOM 543 C CA . VAL A 1 70 ? -8.697 0.758 3.015 1.00 86.75 70 VAL A CA 1
ATOM 544 C C . VAL A 1 70 ? -9.264 -0.339 3.907 1.00 86.75 70 VAL A C 1
ATOM 546 O O . VAL A 1 70 ? -9.508 -0.113 5.092 1.00 86.75 70 VAL A O 1
ATOM 549 N N . TYR A 1 71 ? -9.526 -1.505 3.322 1.00 88.88 71 TYR A N 1
ATOM 550 C CA . TYR A 1 71 ? -10.124 -2.643 4.025 1.00 88.88 71 TYR A CA 1
ATOM 551 C C . TYR A 1 71 ? -9.145 -3.308 4.991 1.00 88.88 71 TYR A C 1
ATOM 553 O O . TYR A 1 71 ? -7.932 -3.190 4.822 1.00 88.88 71 TYR A O 1
ATOM 561 N N . ASP A 1 72 ? -9.669 -4.042 5.970 1.00 93.44 72 ASP A N 1
ATOM 562 C CA . ASP A 1 72 ? -8.848 -4.782 6.931 1.00 93.44 72 ASP A CA 1
ATOM 563 C C . ASP A 1 72 ? -7.796 -5.675 6.245 1.00 93.44 72 ASP A C 1
ATOM 565 O O . ASP A 1 72 ? -8.040 -6.315 5.215 1.00 93.44 72 ASP A O 1
ATOM 569 N N . GLY A 1 73 ? -6.573 -5.636 6.771 1.00 83.50 73 GLY A N 1
ATOM 570 C CA . GLY A 1 73 ? -5.395 -6.303 6.218 1.00 83.50 73 GLY A CA 1
ATOM 571 C C . GLY A 1 73 ? -4.890 -5.754 4.875 1.00 83.50 73 GLY A C 1
ATOM 572 O O . GLY A 1 73 ? -3.856 -6.218 4.381 1.00 83.50 73 GLY A O 1
ATOM 573 N N . ARG A 1 74 ? -5.576 -4.778 4.260 1.00 81.88 74 ARG A N 1
ATOM 574 C CA . ARG A 1 74 ? -5.129 -4.129 3.018 1.00 81.88 74 ARG A CA 1
ATOM 575 C C . ARG A 1 74 ? -4.113 -3.035 3.294 1.00 81.88 74 ARG A C 1
ATOM 577 O O . ARG A 1 74 ? -3.784 -2.711 4.435 1.00 81.88 74 ARG A O 1
ATOM 584 N N . ARG A 1 75 ? -3.557 -2.523 2.200 1.00 80.50 75 ARG A N 1
ATOM 585 C CA . ARG A 1 75 ? -2.445 -1.585 2.203 1.00 80.50 75 ARG A CA 1
ATOM 586 C C . ARG A 1 75 ? -2.834 -0.310 1.473 1.00 80.50 75 ARG A C 1
ATOM 588 O O . ARG A 1 75 ? -3.608 -0.361 0.522 1.00 80.50 75 ARG A O 1
ATOM 595 N N . LEU A 1 76 ? -2.286 0.803 1.933 1.00 82.56 76 LEU A N 1
ATOM 596 C CA . LEU A 1 76 ? -2.321 2.098 1.275 1.00 82.56 76 LEU A CA 1
ATOM 597 C C . LEU A 1 76 ? -0.887 2.485 0.921 1.00 82.56 76 LEU A C 1
ATOM 599 O O . LEU A 1 76 ? -0.028 2.513 1.800 1.00 82.56 76 LEU A O 1
ATOM 603 N N . VAL A 1 77 ? -0.629 2.791 -0.346 1.00 77.00 77 VAL A N 1
ATOM 604 C CA . VAL A 1 77 ? 0.687 3.244 -0.808 1.00 77.00 77 VAL A CA 1
ATOM 605 C C . VAL A 1 77 ? 0.705 4.772 -0.855 1.00 77.00 77 VAL A C 1
ATOM 607 O O . VAL A 1 77 ? -0.172 5.383 -1.465 1.00 77.00 77 VAL A O 1
ATOM 610 N N . VAL A 1 78 ? 1.695 5.395 -0.213 1.00 81.06 78 VAL A N 1
ATOM 611 C CA . VAL A 1 78 ? 1.859 6.860 -0.145 1.00 81.06 78 VAL A CA 1
ATOM 612 C C . VAL A 1 78 ? 3.301 7.271 -0.426 1.00 81.06 78 VAL A C 1
ATOM 614 O O . VAL A 1 78 ? 4.214 6.459 -0.326 1.00 81.06 78 VAL A O 1
ATOM 617 N N . SER A 1 79 ? 3.549 8.536 -0.751 1.00 78.12 79 SER A N 1
ATOM 618 C CA . SER A 1 79 ? 4.910 9.077 -0.849 1.00 78.12 79 SER A CA 1
ATOM 619 C C . SER A 1 79 ? 5.490 9.388 0.529 1.00 78.12 79 SER A C 1
ATOM 621 O O . SER A 1 79 ? 4.769 9.703 1.477 1.00 78.12 79 SER A O 1
ATOM 623 N N . ARG A 1 80 ? 6.822 9.357 0.655 1.00 81.94 80 ARG A N 1
ATOM 624 C CA . ARG A 1 80 ? 7.481 9.823 1.881 1.00 81.94 80 ARG A CA 1
ATOM 625 C C . ARG A 1 80 ? 7.162 11.305 2.094 1.00 81.94 80 ARG A C 1
ATOM 627 O O . ARG A 1 80 ? 7.372 12.121 1.205 1.00 81.94 80 ARG A O 1
ATOM 634 N N . GLY A 1 81 ? 6.701 11.645 3.293 1.00 84.12 81 GLY A N 1
ATOM 635 C CA . GLY A 1 81 ? 6.288 12.995 3.671 1.00 84.12 81 GLY A CA 1
ATOM 636 C C . GLY A 1 81 ? 4.802 13.283 3.449 1.00 84.12 81 GLY A C 1
ATOM 637 O O . GLY A 1 81 ? 4.336 14.324 3.917 1.00 84.12 81 GLY A O 1
ATOM 638 N N . ASP A 1 82 ? 4.054 12.374 2.812 1.00 85.94 82 ASP A N 1
ATOM 639 C CA . ASP A 1 82 ? 2.608 12.526 2.658 1.00 85.94 82 ASP A CA 1
ATOM 640 C C . ASP A 1 82 ? 1.915 12.622 4.017 1.00 85.94 82 ASP A C 1
ATOM 642 O O . ASP A 1 82 ? 2.278 11.965 5.000 1.00 85.94 82 ASP A O 1
ATOM 646 N N . LYS A 1 83 ? 0.890 13.473 4.061 1.00 91.44 83 LYS A N 1
ATOM 647 C CA . LYS A 1 83 ? 0.081 13.727 5.248 1.00 91.44 83 LYS A CA 1
ATOM 648 C C . LYS A 1 83 ? -1.151 12.841 5.224 1.00 91.44 83 LYS A C 1
ATOM 650 O O . LYS A 1 83 ? -2.028 13.024 4.383 1.00 91.44 83 LYS A O 1
ATOM 655 N N . LEU A 1 84 ? -1.225 11.912 6.164 1.00 93.56 84 LEU A N 1
ATOM 656 C CA . LEU A 1 84 ? -2.310 10.952 6.303 1.00 93.56 84 LEU A CA 1
ATOM 657 C C . LEU A 1 84 ? -3.275 11.388 7.408 1.00 93.56 84 LEU A C 1
ATOM 659 O O . LEU A 1 84 ? -2.840 11.779 8.492 1.00 93.56 84 LEU A O 1
ATOM 663 N N . THR A 1 85 ? -4.579 11.271 7.156 1.00 96.56 85 THR A N 1
ATOM 664 C CA . THR A 1 85 ? -5.632 11.438 8.166 1.00 96.56 85 THR A CA 1
ATOM 665 C C . THR A 1 85 ? -6.639 10.296 8.112 1.00 96.56 85 THR A C 1
ATOM 667 O O . THR A 1 85 ? -7.257 10.062 7.075 1.00 96.56 85 THR A O 1
ATOM 670 N N . VAL A 1 86 ? -6.854 9.619 9.246 1.00 97.12 86 VAL A N 1
ATOM 671 C CA . VAL A 1 86 ? -7.949 8.649 9.409 1.00 97.12 86 VAL A CA 1
ATOM 672 C C . VAL A 1 86 ? -9.235 9.423 9.675 1.00 97.12 86 VAL A C 1
ATOM 674 O O . VAL A 1 86 ? -9.431 9.967 10.758 1.00 97.12 86 VAL A O 1
ATOM 677 N N . THR A 1 87 ? -10.093 9.512 8.667 1.00 96.12 87 THR A N 1
ATOM 678 C CA . THR A 1 87 ? -11.331 10.306 8.714 1.00 96.12 87 THR A CA 1
ATOM 679 C C . THR A 1 87 ? -12.506 9.534 9.300 1.00 96.12 87 THR A C 1
ATOM 681 O O . THR A 1 87 ? -13.338 10.117 9.988 1.00 96.12 87 THR A O 1
ATOM 684 N N . GLU A 1 88 ? -12.562 8.221 9.072 1.00 96.69 88 GLU A N 1
ATOM 685 C CA . GLU A 1 88 ? -13.649 7.369 9.547 1.00 96.69 88 GLU A CA 1
ATOM 686 C C . GLU A 1 88 ? -13.177 5.922 9.718 1.00 96.69 88 GLU A C 1
ATOM 688 O O . GLU A 1 88 ? -12.242 5.474 9.051 1.00 96.69 88 GLU A O 1
ATOM 693 N N . ILE A 1 89 ? -13.849 5.184 10.599 1.00 98.00 89 ILE A N 1
ATOM 694 C CA . ILE A 1 89 ? -13.632 3.758 10.842 1.00 98.00 89 ILE A CA 1
ATOM 695 C C . ILE A 1 89 ? -14.982 3.057 10.703 1.00 98.00 89 ILE A C 1
ATOM 697 O O . ILE A 1 89 ? -15.962 3.480 11.322 1.00 98.00 89 ILE A O 1
ATOM 701 N N . ARG A 1 90 ? -15.032 1.982 9.915 1.00 97.69 90 ARG A N 1
ATOM 702 C CA . ARG A 1 90 ? -16.220 1.144 9.729 1.00 97.69 90 ARG A CA 1
ATOM 703 C C . ARG A 1 90 ? -15.948 -0.272 10.204 1.00 97.69 90 ARG A C 1
ATOM 705 O O . ARG A 1 90 ? -14.946 -0.873 9.834 1.00 97.69 90 ARG A O 1
ATOM 712 N N . SER A 1 91 ? -16.827 -0.766 11.063 1.00 96.56 91 SER A N 1
ATOM 713 C CA . SER A 1 91 ? -16.779 -2.101 11.655 1.00 96.56 91 SER A CA 1
ATOM 714 C C . SER A 1 91 ? -18.190 -2.544 12.039 1.00 96.56 91 SER A C 1
ATOM 716 O O . SER A 1 91 ? -19.150 -1.764 11.963 1.00 96.56 91 SER A O 1
ATOM 718 N N . ASN A 1 92 ? -18.307 -3.759 12.578 1.00 93.44 92 ASN A N 1
ATOM 719 C CA . ASN A 1 92 ? -19.530 -4.237 13.230 1.00 93.44 92 ASN A CA 1
ATOM 720 C C . ASN A 1 92 ? -19.936 -3.433 14.489 1.00 93.44 92 ASN A C 1
ATOM 722 O O . ASN A 1 92 ? -21.014 -3.651 15.041 1.00 93.44 92 ASN A O 1
ATOM 726 N N . TYR A 1 93 ? -19.130 -2.454 14.920 1.00 90.75 93 TYR A N 1
ATOM 727 C CA . TYR A 1 93 ? -19.451 -1.517 15.996 1.00 90.75 93 TYR A CA 1
ATOM 728 C C . TYR A 1 93 ? -19.556 -0.077 15.490 1.00 90.75 93 TYR A C 1
ATOM 730 O O . TYR A 1 93 ? -18.804 0.371 14.638 1.00 90.75 93 TYR A O 1
ATOM 738 N N . ARG A 1 94 ? -20.468 0.708 16.076 1.00 88.12 94 ARG A N 1
ATOM 739 C CA . ARG A 1 94 ? -20.650 2.131 15.713 1.00 88.12 94 ARG A CA 1
ATOM 740 C C . ARG A 1 94 ? -19.938 3.124 16.635 1.00 88.12 94 ARG A C 1
ATOM 742 O O . ARG A 1 94 ? -19.884 4.307 16.325 1.00 88.12 94 ARG A O 1
ATOM 749 N N . ARG A 1 95 ? -19.455 2.681 17.799 1.00 88.75 95 ARG A N 1
ATOM 750 C CA . ARG A 1 95 ? -18.855 3.541 18.837 1.00 88.75 95 ARG A CA 1
ATOM 751 C C . ARG A 1 95 ? -17.665 2.861 19.500 1.00 88.75 95 ARG A C 1
ATOM 753 O O . ARG A 1 95 ? -17.567 1.641 19.437 1.00 88.75 95 ARG A O 1
ATOM 760 N N . GLY A 1 96 ? -16.825 3.637 20.184 1.00 88.44 96 GLY A N 1
ATOM 761 C CA . GLY A 1 96 ? -15.673 3.125 20.941 1.00 88.44 96 GLY A CA 1
ATOM 762 C C . GLY A 1 96 ? -14.483 2.710 20.071 1.00 88.44 96 GLY A C 1
ATOM 763 O O . GLY A 1 96 ? -13.603 2.003 20.549 1.00 88.44 96 GLY A O 1
ATOM 764 N N . LEU A 1 97 ? -14.473 3.114 18.797 1.00 94.69 97 LEU A N 1
ATOM 765 C CA . LEU A 1 97 ? -13.403 2.815 17.850 1.00 94.69 97 LEU A CA 1
ATOM 766 C C . LEU A 1 97 ? -12.343 3.910 17.870 1.00 94.69 97 LEU A C 1
ATOM 768 O O . LEU A 1 97 ? -12.662 5.094 17.741 1.00 94.69 97 LEU A O 1
ATOM 772 N N . VAL A 1 98 ? -11.087 3.501 17.966 1.00 95.88 98 VAL A N 1
ATOM 773 C CA . VAL A 1 98 ? -9.924 4.382 17.862 1.00 95.88 98 VAL A CA 1
ATOM 774 C C . VAL A 1 98 ? -8.927 3.785 16.882 1.00 95.88 98 VAL A C 1
ATOM 776 O O . VAL A 1 98 ? -8.686 2.578 16.904 1.00 95.88 98 VAL A O 1
ATOM 779 N N . ALA A 1 99 ? -8.371 4.629 16.021 1.00 96.38 99 ALA A N 1
ATOM 780 C CA . ALA A 1 99 ? -7.223 4.308 15.194 1.00 96.38 99 ALA A CA 1
ATOM 781 C C . ALA A 1 99 ? -5.944 4.807 15.871 1.00 96.38 99 ALA A C 1
ATOM 783 O O . ALA A 1 99 ? -5.943 5.869 16.490 1.00 96.38 99 ALA A O 1
ATOM 784 N N . ASN A 1 100 ? -4.862 4.056 15.727 1.00 95.25 100 ASN A N 1
ATOM 785 C CA . ASN A 1 100 ? -3.522 4.424 16.167 1.00 95.25 100 ASN A CA 1
ATOM 786 C C . ASN A 1 100 ? -2.556 4.196 15.004 1.00 95.25 100 ASN A C 1
ATOM 788 O O . ASN A 1 100 ? -2.444 3.070 14.514 1.00 95.25 100 ASN A O 1
ATOM 792 N N . VAL A 1 101 ? -1.868 5.249 14.567 1.00 96.00 101 VAL A N 1
ATOM 793 C CA . VAL A 1 101 ? -0.823 5.154 13.544 1.00 96.00 101 VAL A CA 1
ATOM 794 C C . VAL A 1 101 ? 0.497 4.810 14.226 1.00 96.00 101 VAL A C 1
ATOM 796 O O . VAL A 1 101 ? 1.130 5.651 14.871 1.00 96.00 101 VAL A O 1
ATOM 799 N N . ILE A 1 102 ? 0.933 3.561 14.083 1.00 94.25 102 ILE A N 1
ATOM 800 C CA . ILE A 1 102 ? 2.029 3.007 14.877 1.00 94.25 102 ILE A CA 1
ATOM 801 C C . ILE A 1 102 ? 3.334 3.789 14.666 1.00 94.25 102 ILE A C 1
ATOM 803 O O . ILE A 1 102 ? 3.764 4.073 13.549 1.00 94.25 102 ILE A O 1
ATOM 807 N N . GLY A 1 103 ? 3.967 4.172 15.778 1.00 90.12 103 GLY A N 1
ATOM 808 C CA . GLY A 1 103 ? 5.249 4.885 15.799 1.00 90.12 103 GLY A CA 1
ATOM 809 C C . GLY A 1 103 ? 5.200 6.367 15.403 1.00 90.12 103 GLY A C 1
ATOM 810 O O . GLY A 1 103 ? 6.202 7.055 15.574 1.00 90.12 103 GLY A O 1
ATOM 811 N N . LEU A 1 104 ? 4.065 6.872 14.909 1.00 88.81 104 LEU A N 1
ATOM 812 C CA . LEU A 1 104 ? 3.911 8.266 14.461 1.00 88.81 104 LEU A CA 1
ATOM 813 C C . LEU A 1 104 ? 2.796 9.016 15.201 1.00 88.81 104 LEU A C 1
ATOM 815 O O . LEU A 1 104 ? 2.830 10.245 15.291 1.00 88.81 104 LEU A O 1
ATOM 819 N N . GLY A 1 105 ? 1.805 8.286 15.702 1.00 79.94 105 GLY A N 1
ATOM 820 C CA . GLY A 1 105 ? 0.610 8.823 16.329 1.00 79.94 105 GLY A CA 1
ATOM 821 C C . GLY A 1 105 ? 0.523 8.589 17.836 1.00 79.94 105 GLY A C 1
ATOM 822 O O . GLY A 1 105 ? 1.526 8.467 18.544 1.00 79.94 105 GLY A O 1
ATOM 823 N N . GLN A 1 106 ? -0.704 8.596 18.338 1.00 84.31 106 GLN A N 1
ATOM 824 C CA . GLN A 1 106 ? -1.079 8.388 19.733 1.00 84.31 106 GLN A CA 1
ATOM 825 C C . GLN A 1 106 ? -2.087 7.238 19.848 1.00 84.31 106 GLN A C 1
ATOM 827 O O . GLN A 1 106 ? -2.509 6.630 18.876 1.00 84.31 106 GLN A O 1
ATOM 832 N N . LEU A 1 107 ? -2.541 6.953 21.069 1.00 82.25 107 LEU A N 1
ATOM 833 C CA . LEU A 1 107 ? -3.581 5.946 21.312 1.00 82.25 107 LEU A CA 1
ATOM 834 C C . LEU A 1 107 ? -4.895 6.208 20.547 1.00 82.25 107 LEU A C 1
ATOM 836 O O . LEU A 1 107 ? -5.666 5.272 20.352 1.00 82.25 107 LEU A O 1
ATOM 840 N N . ASN A 1 108 ? -5.156 7.458 20.151 1.00 90.88 108 ASN A N 1
ATOM 841 C CA . ASN A 1 108 ? -6.292 7.847 19.325 1.00 90.88 108 ASN A CA 1
ATOM 842 C C . ASN A 1 108 ? -5.878 8.950 18.340 1.00 90.88 108 ASN A C 1
ATOM 844 O O . ASN A 1 108 ? -5.690 10.103 18.729 1.00 90.88 108 ASN A O 1
ATOM 848 N N . ASP A 1 109 ? -5.782 8.580 17.069 1.00 93.12 109 ASP A N 1
ATOM 849 C CA . ASP A 1 109 ? -5.437 9.444 15.943 1.00 93.12 109 ASP A CA 1
ATOM 850 C C . ASP A 1 109 ? -6.631 9.727 15.022 1.00 93.12 109 ASP A C 1
ATOM 852 O O . ASP A 1 109 ? -6.451 10.225 13.909 1.00 93.12 109 ASP A O 1
ATOM 856 N N . ASN A 1 110 ? -7.863 9.437 15.456 1.00 93.69 110 ASN A N 1
ATOM 857 C CA . ASN A 1 110 ? -9.058 9.744 14.670 1.00 93.69 110 ASN A CA 1
ATOM 858 C C . ASN A 1 110 ? -9.098 11.245 14.337 1.00 93.69 110 ASN A C 1
ATOM 860 O O . ASN A 1 110 ? -9.051 12.094 15.228 1.00 93.69 110 ASN A O 1
ATOM 864 N N . GLY A 1 111 ? -9.179 11.578 13.048 1.00 95.00 111 GLY A N 1
ATOM 865 C CA . GLY A 1 111 ? -9.175 12.953 12.545 1.00 95.00 111 GLY A CA 1
ATOM 866 C C . GLY A 1 111 ? -7.825 13.674 12.630 1.00 95.00 111 GLY A C 1
ATOM 867 O O . GLY A 1 111 ? -7.715 14.807 12.166 1.00 95.00 111 GLY A O 1
ATOM 868 N N . ARG A 1 112 ? -6.781 13.048 13.185 1.00 95.50 112 ARG A N 1
ATOM 869 C CA . ARG A 1 112 ? -5.446 13.644 13.277 1.00 95.50 112 ARG A CA 1
ATOM 870 C C . ARG A 1 112 ? -4.708 13.514 11.948 1.00 95.50 112 ARG A C 1
ATOM 872 O O . ARG A 1 112 ? -4.800 12.502 11.258 1.00 95.50 112 ARG A O 1
ATOM 879 N N . THR A 1 113 ? -3.924 14.531 11.605 1.00 95.62 113 THR A N 1
ATOM 880 C CA . THR A 1 113 ? -2.975 14.466 10.490 1.00 95.62 113 THR A CA 1
ATOM 881 C C . THR A 1 113 ? -1.588 14.064 10.980 1.00 95.62 113 THR A C 1
ATOM 883 O O . THR A 1 113 ? -1.045 14.690 11.893 1.00 95.62 113 THR A O 1
ATOM 886 N N . VAL A 1 114 ? -0.999 13.049 10.350 1.00 95.38 114 VAL A N 1
ATOM 887 C CA . VAL A 1 114 ? 0.365 12.571 10.616 1.00 95.38 114 VAL A CA 1
ATOM 888 C C . VAL A 1 114 ? 1.173 12.517 9.321 1.00 95.38 114 VAL A C 1
ATOM 890 O O . VAL A 1 114 ? 0.635 12.196 8.265 1.00 95.38 114 VAL A O 1
ATOM 893 N N . ALA A 1 115 ? 2.460 12.860 9.382 1.00 94.25 115 ALA A N 1
ATOM 894 C CA . ALA A 1 115 ? 3.356 12.772 8.230 1.00 94.25 115 ALA A CA 1
ATOM 895 C C . ALA A 1 115 ? 4.004 11.383 8.178 1.00 94.25 115 ALA A C 1
ATOM 897 O O . ALA A 1 115 ? 4.648 10.970 9.143 1.00 94.25 115 ALA A O 1
ATOM 898 N N . ILE A 1 116 ? 3.851 10.677 7.059 1.00 91.06 116 ILE A N 1
ATOM 899 C CA . ILE A 1 116 ? 4.373 9.319 6.896 1.00 91.06 116 ILE A CA 1
ATOM 900 C C . ILE A 1 116 ? 5.813 9.379 6.388 1.00 91.06 116 ILE A C 1
ATOM 902 O O . ILE A 1 116 ? 6.077 9.780 5.258 1.00 91.06 116 ILE A O 1
ATOM 906 N N . THR A 1 117 ? 6.770 8.980 7.222 1.00 86.31 117 THR A N 1
ATOM 907 C CA . THR A 1 117 ? 8.205 9.019 6.883 1.00 86.31 117 THR A CA 1
ATOM 908 C C . THR A 1 117 ? 8.807 7.641 6.624 1.00 86.31 117 THR A C 1
ATOM 910 O O . THR A 1 117 ? 9.873 7.548 6.021 1.00 86.31 117 THR A O 1
ATOM 913 N N . ALA A 1 118 ? 8.134 6.576 7.048 1.00 84.50 118 ALA A N 1
ATOM 914 C CA . ALA A 1 118 ? 8.527 5.188 6.855 1.00 84.50 118 ALA A CA 1
ATOM 915 C C . ALA A 1 118 ? 7.267 4.306 6.793 1.00 84.50 118 ALA A C 1
ATOM 917 O O . ALA A 1 118 ? 6.205 4.760 7.234 1.00 84.50 118 ALA A O 1
ATOM 918 N N . PRO A 1 119 ? 7.365 3.072 6.262 1.00 86.06 119 PRO A N 1
ATOM 919 C CA . PRO A 1 119 ? 6.262 2.120 6.316 1.00 86.06 119 PRO A CA 1
ATOM 920 C C . PRO A 1 119 ? 5.746 1.939 7.749 1.00 86.06 119 PRO A C 1
ATOM 922 O O . PRO A 1 119 ? 6.535 1.847 8.691 1.00 86.06 119 PRO A O 1
ATOM 925 N N . THR A 1 120 ? 4.427 1.904 7.913 1.00 92.69 120 THR A N 1
ATOM 926 C CA . THR A 1 120 ? 3.756 1.784 9.215 1.00 92.69 120 THR A CA 1
ATOM 927 C C . THR A 1 120 ? 2.432 1.023 9.077 1.00 92.69 120 THR A C 1
ATOM 929 O O . THR A 1 120 ? 2.062 0.577 7.992 1.00 92.69 120 THR A O 1
ATOM 932 N N . GLU A 1 121 ? 1.707 0.848 10.175 1.00 94.88 121 GLU A N 1
ATOM 933 C CA . GLU A 1 121 ? 0.354 0.307 10.200 1.00 94.88 121 GLU A CA 1
ATOM 934 C C . GLU A 1 121 ? -0.578 1.208 11.019 1.00 94.88 121 GLU A C 1
ATOM 936 O O . GLU A 1 121 ? -0.155 1.944 11.912 1.00 94.88 121 GLU A O 1
ATOM 941 N N . ILE A 1 122 ? -1.863 1.160 10.681 1.00 96.56 122 ILE A N 1
ATOM 942 C CA . ILE A 1 122 ? -2.947 1.813 11.407 1.00 96.56 122 ILE A CA 1
ATOM 943 C C . ILE A 1 122 ? -3.702 0.703 12.132 1.00 96.56 122 ILE A C 1
ATOM 945 O O . ILE A 1 122 ? -4.425 -0.073 11.504 1.00 96.56 122 ILE A O 1
ATOM 949 N N . GLU A 1 123 ? -3.525 0.610 13.446 1.00 97.00 123 GLU A N 1
ATOM 950 C CA . GLU A 1 123 ? -4.272 -0.326 14.285 1.00 97.00 123 GLU A CA 1
ATOM 951 C C . GLU A 1 123 ? -5.617 0.275 14.677 1.00 97.00 123 GLU A C 1
ATOM 953 O O . GLU A 1 123 ? -5.673 1.389 15.196 1.00 97.00 123 GLU A O 1
ATOM 958 N N . VAL A 1 124 ? -6.694 -0.491 14.514 1.00 97.62 124 VAL A N 1
ATOM 959 C CA . VAL A 1 124 ? -8.018 -0.129 15.016 1.00 97.62 124 VAL A CA 1
ATOM 960 C C . VAL A 1 124 ? -8.337 -0.956 16.252 1.00 97.62 124 VAL A C 1
ATOM 962 O O . VAL A 1 124 ? -8.216 -2.186 16.259 1.00 97.62 124 VAL A O 1
ATOM 965 N N . LYS A 1 125 ? -8.784 -0.276 17.308 1.00 94.31 125 LYS A N 1
ATOM 966 C CA . LYS A 1 125 ? -9.214 -0.894 18.564 1.00 94.31 125 LYS A CA 1
ATOM 967 C C . LYS A 1 125 ? -10.622 -0.462 18.928 1.00 94.31 125 LYS A C 1
ATOM 969 O O . LYS A 1 125 ? -10.993 0.691 18.729 1.00 94.31 125 LYS A O 1
ATOM 974 N N . LYS A 1 126 ? -11.379 -1.386 19.513 1.00 90.69 126 LYS A N 1
ATOM 975 C CA . LYS A 1 126 ? -12.680 -1.148 20.133 1.00 90.69 126 LYS A CA 1
ATOM 976 C C . LYS A 1 126 ? -12.521 -1.235 21.645 1.00 90.69 126 LYS A C 1
ATOM 978 O O . LYS A 1 126 ? -12.274 -2.316 22.160 1.00 90.69 126 LYS A O 1
ATOM 983 N N . ASP A 1 127 ? -12.638 -0.115 22.353 1.00 84.88 127 ASP A N 1
ATOM 984 C CA . ASP A 1 127 ? -12.422 -0.045 23.810 1.00 84.88 127 ASP A CA 1
ATOM 985 C C . ASP A 1 127 ? -11.123 -0.758 24.243 1.00 84.88 127 ASP A C 1
ATOM 987 O O . ASP A 1 127 ? -11.103 -1.535 25.193 1.00 84.88 127 ASP A O 1
ATOM 991 N N . MET A 1 128 ? -10.037 -0.516 23.499 1.00 79.25 128 MET A N 1
ATOM 992 C CA . MET A 1 128 ? -8.715 -1.151 23.648 1.00 79.25 128 MET A CA 1
ATOM 993 C C . MET A 1 128 ? -8.596 -2.620 23.208 1.00 79.25 128 MET A C 1
ATOM 995 O O . MET A 1 128 ? -7.473 -3.123 23.139 1.00 79.25 128 MET A O 1
ATOM 999 N N . PHE A 1 129 ? -9.686 -3.291 22.834 1.00 84.06 129 PHE A N 1
ATOM 1000 C CA . PHE A 1 129 ? -9.625 -4.617 22.216 1.00 84.06 129 PHE A CA 1
ATOM 1001 C C . PHE A 1 129 ? -9.246 -4.516 20.732 1.00 84.06 129 PHE A C 1
ATOM 1003 O O . PHE A 1 129 ? -9.772 -3.639 20.042 1.00 84.06 129 PHE A O 1
ATOM 1010 N N . PRO A 1 130 ? -8.359 -5.387 20.215 1.00 89.69 130 PRO A N 1
ATOM 1011 C CA . PRO A 1 130 ? -8.036 -5.427 18.790 1.00 89.69 130 PRO A CA 1
ATOM 1012 C C . PRO A 1 130 ? -9.292 -5.595 17.927 1.00 89.69 130 PRO A C 1
ATOM 1014 O O . PRO A 1 130 ? -10.130 -6.442 18.227 1.00 89.69 130 PRO A O 1
ATOM 1017 N N . CYS A 1 131 ? -9.413 -4.787 16.872 1.00 94.25 131 CYS A N 1
ATOM 1018 C CA . CYS A 1 131 ? -10.530 -4.838 15.922 1.00 94.25 131 CYS A CA 1
ATOM 1019 C C . CYS A 1 131 ? -10.070 -5.170 14.497 1.00 94.25 131 CYS A C 1
ATOM 1021 O O . CYS A 1 131 ? -10.806 -5.800 13.747 1.00 94.25 131 CYS A O 1
ATOM 1023 N N . GLY A 1 132 ? -8.873 -4.725 14.122 1.00 95.31 132 GLY A N 1
ATOM 1024 C CA . GLY A 1 132 ? -8.284 -4.939 12.803 1.00 95.31 132 GLY A CA 1
ATOM 1025 C C . GLY A 1 132 ? -7.157 -3.948 12.556 1.00 95.31 132 GLY A C 1
ATOM 1026 O O . GLY A 1 132 ? -6.835 -3.132 13.430 1.00 95.31 132 GLY A O 1
ATOM 1027 N N . LYS A 1 133 ? -6.540 -4.013 11.380 1.00 96.50 133 LYS A N 1
ATOM 1028 C CA . LYS A 1 133 ? -5.475 -3.088 10.999 1.00 96.50 133 LYS A CA 1
ATOM 1029 C C . LYS A 1 133 ? -5.311 -2.963 9.496 1.00 96.50 133 LYS A C 1
ATOM 1031 O O . LYS A 1 133 ? -5.575 -3.897 8.747 1.00 96.50 133 LYS A O 1
ATOM 1036 N N . VAL A 1 134 ? -4.780 -1.826 9.068 1.00 94.69 134 VAL A N 1
ATOM 1037 C CA . VAL A 1 134 ? -4.351 -1.615 7.681 1.00 94.69 134 VAL A CA 1
ATOM 1038 C C . VAL A 1 134 ? -2.891 -1.201 7.633 1.00 94.69 134 VAL A C 1
ATOM 1040 O O . VAL A 1 134 ? -2.370 -0.626 8.586 1.00 94.69 134 VAL A O 1
ATOM 1043 N N . TYR A 1 135 ? -2.222 -1.480 6.523 1.00 88.50 135 TYR A N 1
ATOM 1044 C CA . TYR A 1 135 ? -0.811 -1.154 6.343 1.00 88.50 135 TYR A CA 1
ATOM 1045 C C . TYR A 1 135 ? -0.645 0.107 5.498 1.00 88.50 135 TYR A C 1
ATOM 1047 O O . TYR A 1 135 ? -1.433 0.367 4.591 1.00 88.50 135 TYR A O 1
ATOM 1055 N N . VAL A 1 136 ? 0.404 0.872 5.768 1.00 88.75 136 VAL A N 1
ATOM 1056 C CA . VAL A 1 136 ? 0.793 2.047 4.991 1.00 88.75 136 VAL A CA 1
ATOM 1057 C C . VAL A 1 136 ? 2.209 1.821 4.484 1.00 88.75 136 VAL A C 1
ATOM 1059 O O . VAL A 1 136 ? 3.161 1.796 5.263 1.00 88.75 136 VAL A O 1
ATOM 1062 N N . ASP A 1 137 ? 2.342 1.638 3.176 1.00 81.38 137 ASP A N 1
ATOM 1063 C CA . ASP A 1 137 ? 3.627 1.493 2.498 1.00 81.38 137 ASP A CA 1
ATOM 1064 C C . ASP A 1 137 ? 4.085 2.854 1.957 1.00 81.38 137 ASP A C 1
ATOM 1066 O O . ASP A 1 137 ? 3.277 3.680 1.528 1.00 81.38 137 ASP A O 1
ATOM 1070 N N . VAL A 1 138 ? 5.399 3.082 1.960 1.00 79.56 138 VAL A N 1
ATOM 1071 C CA . VAL A 1 138 ? 6.006 4.322 1.460 1.00 79.56 138 VAL A CA 1
ATOM 1072 C C . VAL A 1 138 ? 6.69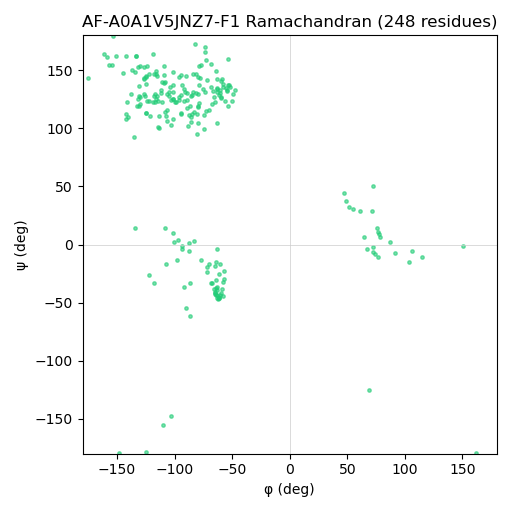8 4.064 0.129 1.00 79.56 138 VAL A C 1
ATOM 1074 O O . VAL A 1 138 ? 7.523 3.153 0.029 1.00 79.56 138 VAL A O 1
ATOM 1077 N N . LEU A 1 139 ? 6.392 4.890 -0.874 1.00 71.12 139 LEU A N 1
ATOM 1078 C CA . LEU A 1 139 ? 7.028 4.850 -2.181 1.00 71.12 139 LEU A CA 1
ATOM 1079 C C . LEU A 1 139 ? 8.545 5.038 -2.040 1.00 71.12 139 LEU A C 1
ATOM 1081 O O . LEU A 1 139 ? 9.002 5.932 -1.314 1.00 71.12 139 LEU A O 1
ATOM 1085 N N . PRO A 1 140 ? 9.340 4.233 -2.756 1.00 62.69 140 PRO A N 1
ATOM 1086 C CA . PRO A 1 140 ? 10.779 4.407 -2.792 1.00 62.69 140 PRO A CA 1
ATOM 1087 C C . PRO A 1 140 ? 11.163 5.764 -3.414 1.00 62.69 140 PRO A C 1
ATOM 1089 O O . PRO A 1 140 ? 10.640 6.144 -4.461 1.00 62.69 140 PRO A O 1
ATOM 1092 N N . GLU A 1 141 ? 12.090 6.509 -2.800 1.00 65.62 141 GLU A N 1
ATOM 1093 C CA . GLU A 1 141 ? 12.605 7.758 -3.382 1.00 65.62 141 GLU A CA 1
ATOM 1094 C C . GLU A 1 141 ? 13.405 7.453 -4.657 1.00 65.62 141 GLU A C 1
ATOM 1096 O O . GLU A 1 141 ? 14.293 6.596 -4.642 1.00 65.62 141 GLU A O 1
ATOM 1101 N N . ALA A 1 142 ? 13.145 8.185 -5.746 1.00 62.44 142 ALA A N 1
ATOM 1102 C CA . ALA A 1 142 ? 13.784 7.941 -7.042 1.00 62.44 142 ALA A CA 1
ATOM 1103 C C . ALA A 1 142 ? 15.320 8.027 -7.011 1.00 62.44 142 ALA A C 1
ATOM 1105 O O . ALA A 1 142 ? 15.987 7.260 -7.692 1.00 62.44 142 ALA A O 1
ATOM 1106 N N . GLY A 1 143 ? 15.890 8.888 -6.161 1.00 64.81 143 GLY A N 1
ATOM 1107 C CA . GLY A 1 143 ? 17.343 9.018 -5.982 1.00 64.81 143 GLY A CA 1
ATOM 1108 C C . GLY A 1 143 ? 17.978 8.010 -5.016 1.00 64.81 143 GLY A C 1
ATOM 1109 O O . GLY A 1 143 ? 19.161 8.135 -4.709 1.00 64.81 143 GLY A O 1
ATOM 1110 N N . ARG A 1 144 ? 17.201 7.064 -4.474 1.00 71.94 144 ARG A N 1
ATOM 1111 C CA . ARG A 1 144 ? 17.657 6.048 -3.504 1.00 71.94 144 ARG A CA 1
ATOM 1112 C C . ARG A 1 144 ? 17.158 4.642 -3.825 1.00 71.94 144 ARG A C 1
ATOM 1114 O O . ARG A 1 144 ? 17.220 3.759 -2.969 1.00 71.94 144 ARG A O 1
ATOM 1121 N N . THR A 1 145 ? 16.649 4.452 -5.035 1.00 82.00 145 THR A N 1
ATOM 1122 C CA . THR A 1 145 ? 16.041 3.203 -5.478 1.00 82.00 145 THR A CA 1
ATOM 1123 C C . THR A 1 145 ? 16.644 2.810 -6.804 1.00 82.00 145 THR A C 1
ATOM 1125 O O . THR A 1 145 ? 16.610 3.607 -7.736 1.00 82.00 145 THR A O 1
ATOM 1128 N N . TRP A 1 146 ? 17.154 1.588 -6.899 1.00 89.81 146 TRP A N 1
ATOM 1129 C CA . TRP A 1 146 ? 17.686 1.066 -8.150 1.00 89.81 146 TRP A CA 1
ATOM 1130 C C . TRP A 1 146 ? 17.265 -0.379 -8.353 1.00 89.81 146 TRP A C 1
ATOM 1132 O O . TRP A 1 146 ? 17.468 -1.220 -7.479 1.00 89.81 146 TRP A O 1
ATOM 1142 N N . LEU A 1 147 ? 16.721 -0.680 -9.526 1.00 93.44 147 LEU A N 1
ATOM 1143 C CA . LEU A 1 147 ? 16.658 -2.044 -10.023 1.00 93.44 147 LEU A CA 1
ATOM 1144 C C . LEU A 1 147 ? 18.023 -2.399 -10.607 1.00 93.44 147 LEU A C 1
ATOM 1146 O O . LEU A 1 147 ? 18.460 -1.782 -11.577 1.00 93.44 147 LEU A O 1
ATOM 1150 N N . ILE A 1 148 ? 18.675 -3.400 -10.030 1.00 94.44 148 ILE A N 1
ATOM 1151 C CA . ILE A 1 148 ? 19.910 -3.973 -10.551 1.00 94.44 148 ILE A CA 1
ATOM 1152 C C . ILE A 1 148 ? 19.540 -5.136 -11.460 1.00 94.44 148 ILE A C 1
ATOM 1154 O O . ILE A 1 148 ? 18.869 -6.083 -11.042 1.00 94.44 148 ILE A O 1
ATOM 1158 N N . LEU A 1 149 ? 19.995 -5.079 -12.703 1.00 96.62 149 LEU A N 1
ATOM 1159 C CA . LEU A 1 149 ? 19.778 -6.122 -13.692 1.00 96.62 149 LEU A CA 1
ATOM 1160 C C . LEU A 1 149 ? 21.057 -6.386 -14.474 1.00 96.62 149 LEU A C 1
ATOM 1162 O O . LEU A 1 149 ? 21.885 -5.503 -14.653 1.00 96.62 149 LEU A O 1
ATOM 1166 N N . ASP A 1 150 ? 21.207 -7.614 -14.931 1.00 97.81 150 ASP A N 1
ATOM 1167 C CA . ASP A 1 150 ? 22.258 -8.028 -15.848 1.00 97.81 150 ASP A CA 1
ATOM 1168 C C . ASP A 1 150 ? 21.656 -8.182 -17.244 1.00 97.81 150 ASP A C 1
ATOM 1170 O O . ASP A 1 150 ? 20.564 -8.741 -17.369 1.00 97.81 150 ASP A O 1
ATOM 1174 N N . VAL A 1 151 ? 22.342 -7.671 -18.263 1.00 97.56 151 VAL A N 1
AT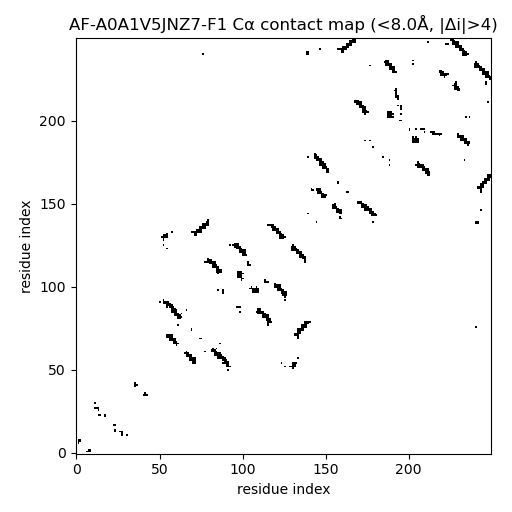OM 1175 C CA . VAL A 1 151 ? 22.001 -7.864 -19.675 1.00 97.56 151 VAL A CA 1
ATOM 1176 C C . VAL A 1 151 ? 23.228 -8.433 -20.371 1.00 97.56 151 VAL A C 1
ATOM 1178 O O . VAL A 1 151 ? 24.256 -7.765 -20.455 1.00 97.56 151 VAL A O 1
ATOM 1181 N N . ASP A 1 152 ? 23.132 -9.678 -20.834 1.00 96.62 152 ASP A N 1
ATOM 1182 C CA . ASP A 1 152 ? 24.224 -10.404 -21.497 1.00 96.62 152 ASP A CA 1
ATOM 1183 C C . ASP A 1 152 ? 25.570 -10.356 -20.729 1.00 96.62 152 ASP A C 1
ATOM 1185 O O . ASP A 1 152 ? 26.645 -10.272 -21.324 1.00 96.62 152 ASP A O 1
ATOM 1189 N N . GLY A 1 153 ? 25.527 -10.417 -19.392 1.00 93.25 153 GLY A N 1
ATOM 1190 C CA . GLY A 1 153 ? 26.707 -10.379 -18.520 1.00 93.25 153 GLY A CA 1
ATOM 1191 C C . GLY A 1 153 ? 27.185 -8.975 -18.132 1.00 93.25 153 GLY A C 1
ATOM 1192 O O . GLY A 1 153 ? 28.203 -8.849 -17.446 1.00 93.25 153 GLY A O 1
ATOM 1193 N N . VAL A 1 154 ? 26.491 -7.919 -18.571 1.00 96.00 154 VAL A N 1
ATOM 1194 C CA . VAL A 1 154 ? 26.776 -6.528 -18.199 1.00 96.00 154 VAL A CA 1
ATOM 1195 C C . VAL A 1 154 ? 25.758 -6.050 -17.168 1.00 96.00 154 VAL A C 1
ATOM 1197 O O . VAL A 1 154 ? 24.551 -6.080 -17.398 1.00 96.00 154 VAL A O 1
ATOM 1200 N N . GLY A 1 155 ? 26.246 -5.575 -16.021 1.00 95.88 155 GLY A N 1
ATOM 1201 C CA . GLY A 1 155 ? 25.406 -5.018 -14.964 1.00 95.88 155 GLY A CA 1
ATOM 1202 C C . GLY A 1 155 ? 24.895 -3.611 -15.289 1.00 95.88 155 GLY A C 1
ATOM 1203 O O . GLY A 1 155 ? 25.662 -2.730 -15.673 1.00 95.88 155 GLY A O 1
ATOM 1204 N N . HIS A 1 156 ? 23.605 -3.389 -15.057 1.00 96.81 156 HIS A N 1
ATOM 1205 C CA . HIS A 1 156 ? 22.909 -2.113 -15.175 1.00 96.81 156 HIS A CA 1
ATOM 1206 C C . HIS A 1 156 ? 22.155 -1.797 -13.879 1.00 96.81 156 HIS A C 1
ATOM 1208 O O . HIS A 1 156 ? 21.725 -2.694 -13.151 1.00 96.81 156 HIS A O 1
ATOM 1214 N N . ALA A 1 157 ? 21.961 -0.506 -13.617 1.00 94.06 157 ALA A N 1
ATOM 1215 C CA . ALA A 1 157 ? 21.114 -0.004 -12.546 1.00 94.06 157 ALA A CA 1
ATOM 1216 C C . ALA A 1 157 ? 20.094 0.968 -13.143 1.00 94.06 157 ALA A C 1
ATOM 1218 O O . ALA A 1 157 ? 20.488 1.885 -13.860 1.00 94.06 157 ALA A O 1
ATOM 1219 N N . LEU A 1 158 ? 18.809 0.761 -12.856 1.00 94.62 158 LEU A N 1
ATOM 1220 C CA . LEU A 1 158 ? 17.724 1.639 -13.295 1.00 94.62 158 LEU A CA 1
ATOM 1221 C C . LEU A 1 158 ? 17.060 2.298 -12.098 1.00 94.62 158 LEU A C 1
ATOM 1223 O O . LEU A 1 158 ? 16.621 1.609 -11.180 1.00 94.62 158 LEU A O 1
ATOM 1227 N N . GLY A 1 159 ? 16.950 3.619 -12.131 1.00 92.19 159 GLY A N 1
ATOM 1228 C CA . GLY A 1 159 ? 16.095 4.381 -11.231 1.00 92.19 159 GLY A CA 1
ATOM 1229 C C . GLY A 1 159 ? 14.606 4.231 -11.581 1.00 92.19 159 GLY A C 1
ATOM 1230 O O . GLY A 1 159 ? 14.255 3.765 -12.669 1.00 92.19 159 GLY A O 1
ATOM 1231 N N . PRO A 1 160 ? 13.685 4.619 -10.682 1.00 90.56 160 PRO A N 1
ATOM 1232 C CA . PRO A 1 160 ? 12.255 4.553 -10.949 1.00 90.56 160 PRO A CA 1
ATOM 1233 C C . PRO A 1 160 ? 11.859 5.283 -12.230 1.00 90.56 160 PRO A C 1
ATOM 1235 O O . PRO A 1 160 ? 12.208 6.440 -12.448 1.00 90.56 160 PRO A O 1
ATOM 1238 N N . ASN A 1 161 ? 11.068 4.595 -13.045 1.00 92.19 161 ASN A N 1
ATOM 1239 C CA . ASN A 1 161 ? 10.605 4.992 -14.370 1.00 92.19 161 ASN A CA 1
ATOM 1240 C C . ASN A 1 161 ? 11.692 5.153 -15.443 1.00 92.19 161 ASN A C 1
ATOM 1242 O O . ASN A 1 161 ? 11.365 5.546 -16.564 1.00 92.19 161 ASN A O 1
ATOM 1246 N N . GLU A 1 162 ? 12.948 4.811 -15.153 1.00 95.19 162 GLU A N 1
ATOM 1247 C CA . GLU A 1 162 ? 13.979 4.754 -16.184 1.00 95.19 162 GLU A CA 1
ATOM 1248 C C . GLU A 1 162 ? 13.734 3.603 -17.163 1.00 95.19 162 GLU A C 1
ATOM 1250 O O . GLU A 1 162 ? 13.065 2.606 -16.864 1.00 95.19 162 GLU A O 1
ATOM 1255 N N . VAL A 1 163 ? 14.281 3.780 -18.364 1.00 97.38 163 VAL A N 1
ATOM 1256 C CA . VAL A 1 163 ? 14.110 2.879 -19.498 1.00 97.38 163 VAL A CA 1
ATOM 1257 C C . VAL A 1 163 ? 15.485 2.410 -19.957 1.00 97.38 163 VAL A C 1
ATOM 1259 O O . VAL A 1 163 ? 16.315 3.232 -20.346 1.00 97.38 163 VAL A O 1
ATOM 1262 N N . LEU A 1 164 ? 15.706 1.097 -19.988 1.00 97.19 164 LEU A N 1
ATOM 1263 C CA . LEU A 1 164 ? 16.869 0.502 -20.643 1.00 97.19 164 LEU A CA 1
ATOM 1264 C C . LEU A 1 164 ? 16.496 0.049 -22.051 1.00 97.19 164 LEU A C 1
ATOM 1266 O O . LEU A 1 164 ? 15.582 -0.751 -22.220 1.00 97.19 164 LEU A O 1
ATOM 1270 N N . THR A 1 165 ? 17.207 0.524 -23.070 1.00 97.06 165 THR A N 1
ATOM 1271 C CA . THR A 1 165 ? 17.047 -0.020 -24.425 1.00 97.06 165 THR A CA 1
ATOM 1272 C C . THR A 1 165 ? 17.949 -1.234 -24.595 1.00 97.06 165 THR A C 1
ATOM 1274 O O . THR A 1 165 ? 19.152 -1.137 -24.362 1.00 97.06 165 THR A O 1
ATOM 1277 N N . VAL A 1 166 ? 17.385 -2.357 -25.033 1.00 95.88 166 VAL A N 1
ATOM 1278 C CA . VAL A 1 166 ? 18.118 -3.604 -25.293 1.00 95.88 166 VAL A CA 1
ATOM 1279 C C . VAL A 1 166 ? 17.742 -4.164 -26.663 1.00 95.88 166 VAL A C 1
ATOM 1281 O O . VAL A 1 166 ? 16.648 -3.919 -27.177 1.00 95.88 166 VAL A O 1
ATOM 1284 N N . ALA A 1 167 ? 18.653 -4.918 -27.275 1.00 95.06 167 ALA A N 1
ATOM 1285 C CA . ALA A 1 167 ? 18.357 -5.635 -28.509 1.00 95.06 167 ALA A CA 1
ATOM 1286 C C . ALA A 1 167 ? 17.428 -6.823 -28.225 1.00 95.06 167 ALA A C 1
ATOM 1288 O O . ALA A 1 167 ? 17.581 -7.523 -27.220 1.00 95.06 167 ALA A O 1
ATOM 1289 N N . ARG A 1 168 ? 16.480 -7.088 -29.126 1.00 94.00 168 ARG A N 1
ATOM 1290 C CA . ARG A 1 168 ? 15.725 -8.342 -29.095 1.00 94.00 168 ARG A CA 1
ATOM 1291 C C . ARG A 1 168 ? 16.686 -9.523 -29.270 1.00 94.00 168 ARG A C 1
ATOM 1293 O O . ARG A 1 168 ? 17.526 -9.513 -30.162 1.00 94.00 168 ARG A O 1
ATOM 1300 N N . GLY A 1 169 ? 16.545 -10.541 -28.425 1.00 94.38 169 GLY A N 1
ATOM 1301 C CA . GLY A 1 169 ? 17.481 -11.667 -28.334 1.00 94.38 169 GLY A CA 1
ATOM 1302 C C . GLY A 1 169 ? 18.414 -11.608 -27.124 1.00 94.38 169 GLY A C 1
ATOM 1303 O O . GLY A 1 169 ? 18.997 -12.632 -26.779 1.00 94.38 169 GLY A O 1
ATOM 1304 N N . ALA A 1 170 ? 18.521 -10.456 -26.453 1.00 96.50 170 ALA A N 1
ATOM 1305 C CA . ALA A 1 170 ? 19.296 -10.329 -25.224 1.00 96.50 170 ALA A CA 1
ATOM 1306 C C . ALA A 1 170 ? 18.715 -11.192 -24.094 1.00 96.50 170 ALA A C 1
ATOM 1308 O O . ALA A 1 170 ? 17.490 -11.388 -24.010 1.00 96.50 170 ALA A O 1
ATOM 1309 N N . LYS A 1 171 ? 19.596 -11.657 -23.203 1.00 96.94 171 LYS A N 1
ATOM 1310 C CA . LYS A 1 171 ? 19.246 -12.358 -21.964 1.00 96.94 171 LYS A CA 1
ATOM 1311 C C . LYS A 1 171 ? 19.361 -11.408 -20.784 1.00 96.94 171 LYS A C 1
ATOM 1313 O O . LYS A 1 171 ? 20.419 -10.828 -20.554 1.00 96.94 171 LYS A O 1
ATOM 1318 N N . LEU A 1 172 ? 18.277 -11.279 -20.022 1.00 97.44 172 LEU A N 1
ATOM 1319 C CA . LEU A 1 172 ? 18.236 -10.438 -18.831 1.00 97.44 172 LEU A CA 1
ATOM 1320 C C . LEU A 1 172 ? 18.172 -11.295 -17.570 1.00 97.44 172 LEU A C 1
ATOM 1322 O O . LEU A 1 172 ? 17.513 -12.331 -17.556 1.00 97.44 172 LEU A O 1
ATOM 1326 N N . VAL A 1 173 ? 18.794 -10.837 -16.487 1.00 97.19 173 VAL A N 1
ATOM 1327 C CA . VAL A 1 173 ? 18.575 -11.382 -15.140 1.00 97.19 173 VAL A CA 1
ATOM 1328 C C . VAL A 1 173 ? 18.314 -10.230 -14.185 1.00 97.19 173 VAL A C 1
ATOM 1330 O O . VAL A 1 173 ? 19.184 -9.384 -13.981 1.00 97.19 173 VAL A O 1
ATOM 1333 N N . LEU A 1 174 ? 17.140 -10.209 -13.557 1.00 95.75 174 LEU A N 1
ATOM 1334 C CA . LEU A 1 174 ? 16.851 -9.259 -12.482 1.00 95.75 174 LEU A CA 1
ATOM 1335 C C . LEU A 1 174 ? 17.635 -9.702 -11.246 1.00 95.75 174 LEU A C 1
ATOM 1337 O O . LEU A 1 174 ? 17.422 -10.802 -10.738 1.00 95.75 174 LEU A O 1
ATOM 1341 N N . LYS A 1 175 ? 18.599 -8.896 -10.800 1.00 93.12 175 LYS A N 1
ATOM 1342 C CA . LYS A 1 175 ? 19.504 -9.274 -9.707 1.00 93.12 175 LYS A CA 1
ATOM 1343 C C . LYS A 1 175 ? 18.933 -8.860 -8.366 1.00 93.12 175 LYS A C 1
ATOM 1345 O O . LYS A 1 175 ? 18.791 -9.701 -7.486 1.00 93.12 175 LYS A O 1
ATOM 1350 N N . ASP A 1 176 ? 18.604 -7.581 -8.220 1.00 89.06 176 ASP A N 1
ATOM 1351 C CA . ASP A 1 176 ? 18.098 -7.056 -6.958 1.00 89.06 176 ASP A 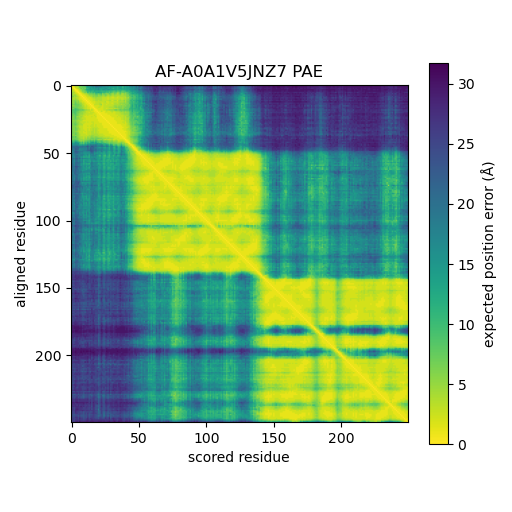CA 1
ATOM 1352 C C . ASP A 1 176 ? 17.309 -5.757 -7.142 1.00 89.06 176 ASP A C 1
ATOM 1354 O O . ASP A 1 176 ? 17.447 -5.068 -8.152 1.00 89.06 176 ASP A O 1
ATOM 1358 N N . LEU A 1 177 ? 16.504 -5.410 -6.142 1.00 86.94 177 LEU A N 1
ATOM 1359 C CA . LEU A 1 177 ? 15.869 -4.107 -6.005 1.00 86.94 177 LEU A CA 1
ATOM 1360 C C . LEU A 1 177 ? 16.459 -3.423 -4.768 1.00 86.94 177 LEU A C 1
ATOM 1362 O O . LEU A 1 177 ? 16.089 -3.709 -3.634 1.00 86.94 177 LEU A O 1
ATOM 1366 N N . VAL A 1 178 ? 17.397 -2.509 -4.991 1.00 79.50 178 VAL A N 1
ATOM 1367 C CA . VAL A 1 178 ? 18.100 -1.808 -3.917 1.00 79.50 178 VAL A CA 1
ATOM 1368 C C . VAL A 1 178 ? 17.281 -0.605 -3.467 1.00 79.50 178 VAL A C 1
ATOM 1370 O O . VAL A 1 178 ? 16.920 0.245 -4.280 1.00 79.50 178 VAL A O 1
ATOM 1373 N N . TYR A 1 179 ? 17.054 -0.503 -2.155 1.00 71.25 179 TYR A N 1
ATOM 1374 C CA . TYR A 1 179 ? 16.478 0.668 -1.495 1.00 71.25 179 TYR A CA 1
ATOM 1375 C C . TYR A 1 179 ? 17.398 1.158 -0.371 1.00 71.25 179 TYR A C 1
ATOM 1377 O O . TYR A 1 179 ? 17.579 0.496 0.653 1.00 71.25 179 TYR A O 1
ATOM 1385 N N . LEU A 1 180 ? 17.974 2.345 -0.540 1.00 50.69 180 LEU A N 1
ATOM 1386 C CA . LEU A 1 180 ? 18.802 2.986 0.480 1.00 50.69 180 LEU A CA 1
ATOM 1387 C C . LEU A 1 180 ? 17.895 3.663 1.521 1.00 50.69 180 LEU A C 1
ATOM 1389 O O . LEU A 1 180 ? 17.436 4.788 1.334 1.00 50.69 180 LEU A O 1
ATOM 1393 N N . GLY A 1 181 ? 17.622 2.955 2.622 1.00 41.72 181 GLY A N 1
ATOM 1394 C CA . GLY A 1 181 ? 16.780 3.450 3.722 1.00 41.72 181 GLY A CA 1
ATOM 1395 C C . GLY A 1 181 ? 16.004 2.386 4.505 1.00 41.72 181 GLY A C 1
ATOM 1396 O O . GLY A 1 181 ? 15.311 2.733 5.458 1.00 41.72 181 GLY A O 1
ATOM 1397 N N . GLY A 1 182 ? 16.111 1.108 4.133 1.00 43.72 182 GLY A N 1
ATOM 1398 C CA . GLY A 1 182 ? 15.530 -0.006 4.879 1.00 43.72 182 GLY A CA 1
ATOM 1399 C C . GLY A 1 182 ? 15.914 -1.352 4.267 1.00 43.72 182 GLY A C 1
ATOM 1400 O O . GLY A 1 182 ? 16.007 -1.474 3.050 1.00 43.72 182 GLY A O 1
ATOM 1401 N N . PHE A 1 183 ? 16.140 -2.357 5.112 1.00 33.84 183 PHE A N 1
ATOM 1402 C CA . PHE A 1 183 ? 16.360 -3.738 4.681 1.00 33.84 183 PHE A CA 1
ATOM 1403 C C . PHE A 1 183 ? 15.019 -4.479 4.601 1.00 33.84 183 PHE A C 1
ATOM 1405 O O . PHE A 1 183 ? 14.136 -4.240 5.422 1.00 33.84 183 PHE A O 1
ATOM 1412 N N . GLY A 1 184 ? 14.867 -5.393 3.638 1.00 48.75 184 GLY A N 1
ATOM 1413 C CA . GLY A 1 184 ? 13.721 -6.309 3.600 1.00 48.75 184 GLY A CA 1
ATOM 1414 C C . GLY A 1 184 ? 12.398 -5.649 3.207 1.00 48.75 184 GLY A C 1
ATOM 1415 O O . GLY A 1 184 ? 11.384 -5.851 3.867 1.00 48.75 184 GLY A O 1
ATOM 1416 N N . HIS A 1 185 ? 12.384 -4.893 2.104 1.00 58.12 185 HIS A N 1
ATOM 1417 C CA . HIS A 1 185 ? 11.166 -4.247 1.602 1.00 58.12 185 HIS A CA 1
ATOM 1418 C C . HIS A 1 185 ? 10.052 -5.250 1.240 1.00 58.12 185 HIS A C 1
ATOM 1420 O O . HIS A 1 185 ? 8.900 -4.847 1.132 1.00 58.12 185 HIS A O 1
ATOM 1426 N N . GLY A 1 186 ? 10.342 -6.550 1.078 1.00 65.12 186 GLY A N 1
ATOM 1427 C CA . GLY A 1 186 ? 9.333 -7.595 0.842 1.00 65.12 186 GLY A CA 1
ATOM 1428 C C . GLY A 1 186 ? 8.520 -7.382 -0.439 1.00 65.12 186 GLY A C 1
ATOM 1429 O O . GLY A 1 186 ? 7.341 -7.731 -0.477 1.00 65.12 186 GLY A O 1
ATOM 1430 N N . LEU A 1 187 ? 9.133 -6.738 -1.437 1.00 78.19 187 LEU A N 1
ATOM 1431 C CA . LEU A 1 187 ? 8.567 -6.583 -2.775 1.00 78.19 187 LEU A CA 1
ATOM 1432 C C . LEU A 1 187 ? 9.081 -7.724 -3.638 1.00 78.19 187 LEU A C 1
ATOM 1434 O O . LEU A 1 187 ? 10.277 -8.028 -3.583 1.00 78.19 187 LEU A O 1
ATOM 1438 N N . CYS A 1 188 ? 8.177 -8.291 -4.424 1.00 88.50 188 CYS A N 1
ATOM 1439 C CA . CYS A 1 188 ? 8.506 -9.169 -5.533 1.00 88.50 188 CYS A CA 1
ATOM 1440 C C . CYS A 1 188 ? 8.884 -8.313 -6.742 1.00 88.50 188 CYS A C 1
ATOM 1442 O O . CYS A 1 188 ? 8.339 -7.218 -6.898 1.00 88.50 188 CYS A O 1
ATOM 1444 N N . VAL A 1 189 ? 9.810 -8.759 -7.589 1.00 91.44 189 VAL A N 1
ATOM 1445 C CA . VAL A 1 189 ? 10.111 -8.039 -8.834 1.00 91.44 189 VAL A CA 1
ATOM 1446 C C . VAL A 1 189 ? 9.572 -8.836 -10.010 1.00 91.44 189 VAL A C 1
ATOM 1448 O O . VAL A 1 189 ? 10.073 -9.909 -10.312 1.00 91.44 189 VAL A O 1
ATOM 1451 N N . ASN A 1 190 ? 8.574 -8.278 -10.689 1.00 93.56 190 ASN A N 1
ATOM 1452 C CA . ASN A 1 190 ? 7.826 -8.935 -11.752 1.00 93.56 190 ASN A CA 1
ATOM 1453 C C . ASN A 1 190 ? 8.132 -8.301 -13.114 1.00 93.56 190 ASN A C 1
ATOM 1455 O O . ASN A 1 190 ? 7.890 -7.105 -13.317 1.00 93.56 190 ASN A O 1
ATOM 1459 N N . PHE A 1 191 ? 8.604 -9.092 -14.072 1.00 95.25 191 PHE A N 1
ATOM 1460 C CA . PHE A 1 191 ? 8.757 -8.682 -15.461 1.00 95.25 191 PHE A CA 1
ATOM 1461 C C . PHE A 1 191 ? 7.455 -8.957 -16.225 1.00 95.25 191 PHE A C 1
ATOM 1463 O O . PHE A 1 191 ? 7.163 -10.075 -16.658 1.00 95.25 191 PHE A O 1
ATOM 1470 N N . LYS A 1 192 ? 6.654 -7.915 -16.470 1.00 94.75 192 LYS A N 1
ATOM 1471 C CA . LYS A 1 192 ? 5.373 -8.081 -17.168 1.00 94.75 192 LYS A CA 1
ATOM 1472 C C . LYS A 1 192 ? 5.601 -8.556 -18.597 1.00 94.75 192 LYS A C 1
ATOM 1474 O O . LYS A 1 192 ? 6.260 -7.887 -19.385 1.00 94.75 192 LYS A O 1
ATOM 1479 N N . GLY A 1 193 ? 5.005 -9.699 -18.930 1.00 93.06 193 GLY A N 1
ATOM 1480 C CA . GLY A 1 193 ? 5.196 -10.371 -20.215 1.00 93.06 193 GLY A CA 1
ATOM 1481 C C . GLY A 1 193 ? 6.073 -11.621 -20.140 1.00 93.06 193 GLY A C 1
ATOM 1482 O O . GLY A 1 193 ? 6.149 -12.337 -21.134 1.00 93.06 193 GLY A O 1
ATOM 1483 N N . PHE A 1 194 ? 6.664 -11.913 -18.982 1.00 93.25 194 PHE A N 1
ATOM 1484 C CA . PHE A 1 194 ? 7.461 -13.106 -18.720 1.00 93.25 194 PHE A CA 1
ATOM 1485 C C . PHE A 1 194 ? 6.731 -14.075 -17.773 1.00 93.25 194 PHE A C 1
ATOM 1487 O O . PHE A 1 194 ? 5.862 -13.673 -16.999 1.00 93.25 194 PHE A O 1
ATOM 1494 N N . VAL A 1 195 ? 7.056 -15.366 -17.879 1.00 87.06 195 VAL A N 1
ATOM 1495 C CA . VAL A 1 195 ? 6.638 -16.415 -16.939 1.00 87.06 195 VAL A CA 1
ATOM 1496 C C . VAL A 1 195 ? 7.824 -17.355 -16.749 1.00 87.06 195 VAL A C 1
ATOM 1498 O O . VAL A 1 195 ? 8.170 -18.096 -17.666 1.00 87.06 195 VAL A O 1
ATOM 1501 N N . GLY A 1 196 ? 8.436 -17.324 -15.565 1.00 73.50 196 GLY A N 1
ATOM 1502 C CA . GLY A 1 196 ? 9.639 -18.099 -15.258 1.00 73.50 196 GLY A CA 1
ATOM 1503 C C . GLY A 1 196 ? 9.449 -19.616 -15.180 1.00 73.50 196 GLY A C 1
ATOM 1504 O O . GLY A 1 196 ? 10.332 -20.374 -15.576 1.00 73.50 196 GLY A O 1
ATOM 1505 N N . SER A 1 197 ? 8.284 -20.073 -14.721 1.00 65.50 197 SER A N 1
ATOM 1506 C CA . SER A 1 197 ? 7.957 -21.497 -14.593 1.00 65.50 197 SER A CA 1
ATOM 1507 C C . SER A 1 197 ? 6.505 -21.758 -14.980 1.00 65.50 197 SER A C 1
ATOM 1509 O O . SER A 1 197 ? 5.573 -21.201 -14.397 1.00 65.50 197 SER A O 1
ATOM 1511 N N . ALA A 1 198 ? 6.293 -22.633 -15.966 1.00 56.03 198 ALA A N 1
ATOM 1512 C CA . ALA A 1 198 ? 4.959 -23.064 -16.365 1.00 56.03 198 ALA A CA 1
ATOM 1513 C C . ALA A 1 198 ? 4.283 -23.805 -15.195 1.00 56.03 198 ALA A C 1
ATOM 1515 O O . ALA A 1 198 ? 4.636 -24.940 -14.887 1.00 56.03 198 ALA A O 1
ATOM 1516 N N . GLY A 1 199 ? 3.335 -23.143 -14.524 1.00 57.12 199 GLY A N 1
ATOM 1517 C CA . GLY A 1 199 ? 2.554 -23.701 -13.411 1.00 57.12 199 GLY A CA 1
ATOM 1518 C C . GLY A 1 199 ? 2.780 -23.046 -12.043 1.00 57.12 199 GLY A C 1
ATOM 1519 O O . GLY A 1 199 ? 1.981 -23.285 -11.143 1.00 57.12 199 GLY A O 1
ATOM 1520 N N . TYR A 1 200 ? 3.798 -22.191 -11.888 1.00 59.09 200 TYR A N 1
ATOM 1521 C CA . TYR A 1 200 ? 4.049 -21.442 -10.651 1.00 59.09 200 TYR A CA 1
ATOM 1522 C C . TYR A 1 200 ? 4.549 -20.031 -10.986 1.00 59.09 200 TYR A C 1
ATOM 1524 O O . TYR A 1 200 ? 5.625 -19.872 -11.561 1.00 59.09 200 TYR A O 1
ATOM 1532 N N . ASN A 1 201 ? 3.727 -19.023 -10.680 1.00 69.62 201 ASN A N 1
ATOM 1533 C CA . ASN A 1 201 ? 4.010 -17.604 -10.892 1.00 69.62 201 ASN A CA 1
ATOM 1534 C C . ASN A 1 201 ? 3.604 -16.842 -9.626 1.00 69.62 201 ASN A C 1
ATOM 1536 O O . ASN A 1 201 ? 2.439 -16.483 -9.457 1.00 69.62 201 ASN A O 1
ATOM 1540 N N . ASP A 1 202 ? 4.560 -16.654 -8.724 1.00 72.19 202 ASP A N 1
ATOM 1541 C CA . ASP A 1 202 ? 4.424 -15.842 -7.512 1.00 72.19 202 ASP A CA 1
ATOM 1542 C C . ASP A 1 202 ? 4.755 -14.358 -7.759 1.00 72.19 202 ASP A C 1
ATOM 1544 O O . ASP A 1 202 ? 4.664 -13.540 -6.844 1.00 72.19 202 ASP A O 1
ATOM 1548 N N . GLY A 1 203 ? 5.078 -13.999 -9.007 1.00 80.56 203 GLY A N 1
ATOM 1549 C CA . GLY A 1 203 ? 5.457 -12.651 -9.410 1.00 80.56 203 GLY A CA 1
ATOM 1550 C C . GLY A 1 203 ? 6.880 -12.258 -9.018 1.00 80.56 203 GLY A C 1
ATOM 1551 O O . GLY A 1 203 ? 7.208 -11.078 -9.129 1.00 80.56 203 GLY A O 1
ATOM 1552 N N . GLU A 1 204 ? 7.710 -13.198 -8.559 1.00 90.56 204 GLU A N 1
ATOM 1553 C CA . GLU A 1 204 ? 9.125 -12.973 -8.275 1.00 90.56 204 GLU A CA 1
ATOM 1554 C C . GLU A 1 204 ? 10.007 -13.552 -9.387 1.00 90.56 204 GLU A C 1
ATOM 1556 O O . GLU A 1 204 ? 10.269 -14.749 -9.451 1.00 90.56 204 GLU A O 1
ATOM 1561 N N . ASP A 1 205 ? 10.512 -12.674 -10.250 1.00 92.81 205 ASP A N 1
ATOM 1562 C CA . ASP A 1 205 ? 11.357 -13.044 -11.385 1.00 92.81 205 ASP A CA 1
ATOM 1563 C C . ASP A 1 205 ? 12.857 -12.808 -11.122 1.00 92.81 205 ASP A C 1
ATOM 1565 O O . ASP A 1 205 ? 13.691 -13.040 -12.006 1.00 92.81 205 ASP A O 1
ATOM 1569 N N . ARG A 1 206 ? 13.251 -12.353 -9.919 1.00 92.44 206 ARG A N 1
ATOM 1570 C CA . ARG A 1 206 ? 14.677 -12.224 -9.567 1.00 92.44 206 ARG A CA 1
ATOM 1571 C C . ARG A 1 206 ? 15.408 -13.556 -9.649 1.00 92.44 206 ARG A C 1
ATOM 1573 O O . ARG A 1 206 ? 14.916 -14.604 -9.250 1.00 92.44 206 ARG A O 1
ATOM 1580 N N . GLY A 1 207 ? 16.635 -13.492 -10.158 1.00 91.75 207 GLY A N 1
ATOM 1581 C CA . GLY A 1 207 ? 17.500 -14.653 -10.359 1.00 91.75 207 GLY A CA 1
ATOM 1582 C C . GLY A 1 207 ? 17.146 -15.510 -11.578 1.00 91.75 207 GLY A C 1
ATOM 1583 O O . GLY A 1 207 ? 17.960 -16.349 -11.965 1.00 91.75 207 GLY A O 1
ATOM 1584 N N . LEU A 1 208 ? 15.997 -15.284 -12.225 1.00 93.56 208 LEU A N 1
ATOM 1585 C CA . LEU A 1 208 ? 15.601 -16.008 -13.430 1.00 93.56 208 LEU A CA 1
ATOM 1586 C C . LEU A 1 208 ? 16.224 -15.380 -14.680 1.00 93.56 208 LEU A C 1
ATOM 1588 O O . LEU A 1 208 ? 16.416 -14.167 -14.765 1.00 93.56 208 LEU A O 1
ATOM 1592 N N . THR A 1 209 ? 16.545 -16.223 -15.664 1.00 94.81 209 THR A N 1
ATOM 1593 C CA . THR A 1 209 ? 17.000 -15.761 -16.982 1.00 94.81 209 THR A CA 1
ATOM 1594 C C . THR A 1 209 ? 15.796 -15.497 -17.876 1.00 94.81 209 THR A C 1
ATOM 1596 O O . THR A 1 209 ? 15.032 -16.409 -18.184 1.00 94.81 209 THR A O 1
ATOM 1599 N N . ILE A 1 210 ? 15.659 -14.251 -18.312 1.00 95.31 210 ILE A N 1
ATOM 1600 C CA . ILE A 1 210 ? 14.583 -13.757 -19.165 1.00 95.31 210 ILE A CA 1
ATOM 1601 C C . ILE A 1 210 ? 15.123 -13.648 -20.590 1.00 95.31 210 ILE A C 1
ATOM 1603 O O . ILE A 1 210 ? 15.928 -12.767 -20.896 1.00 95.31 210 ILE A O 1
ATOM 1607 N N . ASP A 1 211 ? 14.675 -14.542 -21.470 1.00 94.50 211 ASP A N 1
ATOM 1608 C CA . ASP A 1 211 ? 14.946 -14.457 -22.906 1.00 94.50 211 ASP A CA 1
ATOM 1609 C C . ASP A 1 211 ? 13.931 -13.511 -23.564 1.00 94.50 211 ASP A C 1
ATOM 1611 O O . ASP A 1 211 ? 12.731 -13.802 -23.625 1.00 94.50 211 ASP A O 1
ATOM 1615 N N . THR A 1 212 ? 14.407 -12.376 -24.079 1.00 95.00 212 THR A N 1
ATOM 1616 C CA . THR A 1 212 ? 13.545 -11.336 -24.671 1.00 95.00 212 THR A CA 1
ATOM 1617 C C . THR A 1 212 ? 12.790 -11.775 -25.925 1.00 95.00 212 THR A C 1
ATOM 1619 O O . THR A 1 212 ? 11.828 -11.112 -26.321 1.00 95.00 212 THR A O 1
ATOM 1622 N N . THR A 1 213 ? 13.171 -12.891 -26.554 1.00 93.50 213 THR A N 1
ATOM 1623 C CA . THR A 1 213 ? 12.423 -13.463 -27.685 1.00 93.50 213 THR A CA 1
ATOM 1624 C C . THR A 1 213 ? 11.105 -14.105 -27.252 1.00 93.50 213 THR A C 1
ATOM 1626 O O . THR A 1 213 ? 10.174 -14.180 -28.051 1.00 93.50 213 THR A O 1
ATOM 1629 N N . SER A 1 214 ? 11.002 -14.509 -25.983 1.00 91.44 214 SER A N 1
ATOM 1630 C CA . SER A 1 214 ? 9.864 -15.255 -25.431 1.00 91.44 214 SER A CA 1
ATOM 1631 C C . SER A 1 214 ? 8.783 -14.381 -24.780 1.00 91.44 214 SER A C 1
ATOM 1633 O O . SER A 1 214 ? 7.767 -14.893 -24.308 1.00 91.44 214 SER A O 1
ATOM 1635 N N . LEU A 1 215 ? 8.983 -13.060 -24.750 1.00 94.44 215 LEU A N 1
ATOM 1636 C CA . LEU A 1 215 ? 8.085 -12.134 -24.062 1.00 94.44 215 LEU A CA 1
ATOM 1637 C C . LEU A 1 215 ? 6.721 -12.029 -24.754 1.00 94.44 215 LEU A C 1
ATOM 1639 O O . LEU A 1 215 ? 6.619 -11.888 -25.973 1.00 94.44 215 LEU A O 1
ATOM 1643 N N . MET A 1 216 ? 5.656 -12.055 -23.953 1.00 94.94 216 MET A N 1
ATOM 1644 C CA . MET A 1 216 ? 4.273 -12.000 -24.423 1.00 94.94 216 MET A CA 1
ATOM 1645 C C . MET A 1 216 ? 3.916 -10.604 -24.978 1.00 94.94 216 MET A C 1
ATOM 1647 O O . MET A 1 216 ? 3.789 -9.659 -24.192 1.00 94.94 216 MET A O 1
ATOM 1651 N N . PRO A 1 217 ? 3.611 -10.463 -26.286 1.00 93.81 217 PRO A N 1
ATOM 1652 C CA . PRO A 1 217 ? 3.414 -9.154 -26.924 1.00 93.81 217 PRO A CA 1
ATOM 1653 C C . PRO A 1 217 ? 2.259 -8.320 -26.362 1.00 93.81 217 PRO A C 1
ATOM 1655 O O . PRO A 1 217 ? 2.288 -7.098 -26.439 1.00 93.81 217 PRO A O 1
ATOM 1658 N N .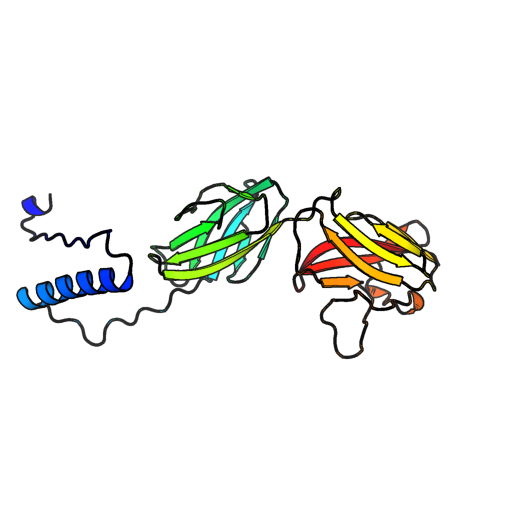 ARG A 1 218 ? 1.241 -8.953 -25.763 1.00 96.12 218 ARG A N 1
ATOM 1659 C CA . ARG A 1 218 ? 0.079 -8.250 -25.183 1.00 96.12 218 ARG A CA 1
ATOM 1660 C C . ARG A 1 218 ? 0.421 -7.347 -23.991 1.00 96.12 218 ARG A C 1
ATOM 1662 O O . ARG A 1 218 ? -0.395 -6.512 -23.623 1.00 96.12 218 ARG A O 1
ATOM 1669 N N . TYR A 1 219 ? 1.580 -7.555 -23.362 1.00 95.38 219 TYR A N 1
ATOM 1670 C CA . TYR A 1 219 ? 2.072 -6.710 -22.269 1.00 95.38 219 TYR A CA 1
ATOM 1671 C C . TYR A 1 219 ? 2.997 -5.591 -22.762 1.00 95.38 219 TYR A C 1
ATOM 1673 O O . TYR A 1 219 ? 3.421 -4.766 -21.955 1.00 95.38 219 TYR A O 1
ATOM 1681 N N . ALA A 1 220 ? 3.303 -5.558 -24.062 1.00 96.12 220 ALA A N 1
ATOM 1682 C CA . ALA A 1 220 ? 4.104 -4.505 -24.655 1.00 96.12 220 ALA A CA 1
ATOM 1683 C C . ALA A 1 220 ? 3.277 -3.232 -24.862 1.00 96.12 220 ALA A C 1
ATOM 1685 O O . ALA A 1 220 ? 2.119 -3.279 -25.279 1.00 96.12 220 ALA A O 1
ATOM 1686 N N . THR A 1 221 ? 3.909 -2.084 -24.652 1.00 97.06 221 THR A N 1
ATOM 1687 C CA . THR A 1 221 ? 3.399 -0.769 -25.050 1.00 97.06 221 THR A CA 1
ATOM 1688 C C . THR A 1 221 ? 4.359 -0.108 -26.045 1.00 97.06 221 THR A C 1
ATOM 1690 O O . THR A 1 221 ? 5.500 -0.554 -26.197 1.00 97.06 221 THR A O 1
ATOM 1693 N N . PRO A 1 222 ? 3.937 0.933 -26.783 1.00 96.44 222 PRO A N 1
ATOM 1694 C CA . PRO A 1 222 ? 4.861 1.709 -27.607 1.00 96.44 222 PRO A CA 1
ATOM 1695 C C . PRO A 1 222 ? 5.969 2.350 -26.752 1.00 96.44 222 PRO A C 1
ATOM 1697 O O . PRO A 1 222 ? 5.675 3.040 -25.775 1.00 96.44 222 PRO A O 1
ATOM 1700 N N . GLY A 1 223 ? 7.232 2.101 -27.111 1.00 93.12 223 GLY A N 1
ATOM 1701 C CA . GLY A 1 223 ? 8.409 2.703 -26.477 1.00 93.12 223 GLY A CA 1
ATOM 1702 C C . GLY A 1 223 ? 9.022 3.818 -27.324 1.00 93.12 223 GLY A C 1
ATOM 1703 O O . GLY A 1 223 ? 8.326 4.517 -28.063 1.00 93.12 223 GLY A O 1
ATOM 1704 N N . ALA A 1 224 ? 10.345 3.967 -27.245 1.00 92.81 224 ALA A N 1
ATOM 1705 C CA . ALA A 1 224 ? 11.106 4.769 -28.200 1.00 92.81 224 ALA A CA 1
ATOM 1706 C C . ALA A 1 224 ? 10.837 4.329 -29.663 1.00 92.81 224 ALA A C 1
ATOM 1708 O O . ALA A 1 224 ? 10.392 3.201 -29.897 1.00 92.81 224 ALA A O 1
ATOM 1709 N N . PRO A 1 225 ? 11.112 5.181 -30.673 1.00 92.62 225 PRO A N 1
ATOM 1710 C CA . PRO A 1 225 ? 10.880 4.837 -32.075 1.00 92.62 225 PRO A CA 1
ATOM 1711 C C . PRO A 1 225 ? 11.485 3.478 -32.460 1.00 92.62 225 PRO A C 1
ATOM 1713 O O . PRO A 1 225 ? 12.679 3.239 -32.280 1.00 92.62 225 PRO A O 1
ATOM 1716 N N . GLY A 1 226 ? 10.643 2.580 -32.980 1.00 91.06 226 GLY A N 1
ATOM 1717 C CA . GLY A 1 226 ? 11.040 1.222 -33.368 1.00 91.06 226 GLY A CA 1
ATOM 1718 C C . GLY A 1 226 ? 11.198 0.225 -32.213 1.00 91.06 226 GLY A C 1
ATOM 1719 O O . GLY A 1 226 ? 11.687 -0.878 -32.447 1.00 91.06 226 GLY A O 1
ATOM 1720 N N . CYS A 1 227 ? 10.792 0.582 -30.989 1.00 94.69 227 CYS A N 1
ATOM 1721 C CA . CYS A 1 227 ? 10.924 -0.268 -29.808 1.00 94.69 227 CYS A CA 1
ATOM 1722 C C . CYS A 1 227 ? 9.570 -0.682 -29.211 1.00 94.69 227 CYS A C 1
ATOM 1724 O O . CYS A 1 227 ? 8.602 0.084 -29.203 1.00 94.69 227 CYS A O 1
ATOM 1726 N N . GLN A 1 228 ? 9.527 -1.892 -28.650 1.00 96.31 228 GLN A N 1
ATOM 1727 C CA . GLN A 1 228 ? 8.435 -2.365 -27.795 1.00 96.31 228 GLN A CA 1
ATOM 1728 C C . GLN A 1 228 ? 8.832 -2.224 -26.326 1.00 96.31 228 GLN A C 1
ATOM 1730 O O . GLN A 1 228 ? 9.828 -2.811 -25.908 1.00 96.31 228 GLN A O 1
ATOM 1735 N N . ARG A 1 229 ? 8.048 -1.484 -25.543 1.00 98.06 229 ARG A N 1
ATOM 1736 C CA . ARG A 1 229 ? 8.291 -1.255 -24.119 1.00 98.06 229 ARG A CA 1
ATOM 1737 C C . ARG A 1 229 ? 7.626 -2.319 -23.261 1.00 98.06 229 ARG A C 1
ATOM 1739 O O . ARG A 1 229 ? 6.425 -2.545 -23.374 1.00 98.06 229 ARG A O 1
ATOM 1746 N N . TYR A 1 230 ? 8.388 -2.898 -22.346 1.00 97.94 230 TYR A N 1
ATOM 1747 C CA . TYR A 1 230 ? 7.906 -3.793 -21.299 1.00 97.94 230 TYR A CA 1
ATOM 1748 C C . TYR A 1 230 ? 8.149 -3.169 -19.928 1.00 97.94 230 TYR A C 1
ATOM 1750 O O . TYR A 1 230 ? 9.096 -2.403 -19.737 1.00 97.94 230 TYR A O 1
ATOM 1758 N N . ARG A 1 231 ? 7.275 -3.487 -18.970 1.00 97.69 231 ARG A N 1
ATOM 1759 C CA . ARG A 1 231 ? 7.351 -2.980 -17.597 1.00 97.69 231 ARG A CA 1
ATOM 1760 C C . ARG A 1 231 ? 7.938 -4.038 -16.674 1.00 97.69 231 ARG A C 1
ATOM 1762 O O . ARG A 1 231 ? 7.426 -5.152 -16.611 1.00 97.69 231 ARG A O 1
ATOM 1769 N N . ILE A 1 232 ? 8.917 -3.636 -15.880 1.00 96.69 232 ILE A N 1
ATOM 1770 C CA . ILE A 1 232 ? 9.372 -4.360 -14.697 1.00 96.69 232 ILE A CA 1
ATOM 1771 C C . ILE A 1 232 ? 8.770 -3.652 -13.489 1.00 96.69 232 ILE A C 1
ATOM 1773 O O . ILE A 1 232 ? 8.919 -2.439 -13.346 1.00 96.69 232 ILE A O 1
ATOM 1777 N N . ALA A 1 233 ? 8.051 -4.375 -12.641 1.00 93.56 233 ALA A N 1
ATOM 1778 C CA . ALA A 1 233 ? 7.368 -3.810 -11.488 1.00 93.56 233 ALA A CA 1
ATOM 1779 C C . ALA A 1 233 ? 7.934 -4.394 -10.192 1.00 93.56 233 ALA A C 1
ATOM 1781 O O . ALA A 1 233 ? 8.015 -5.607 -10.046 1.00 93.56 233 ALA A O 1
ATOM 1782 N N . GLY A 1 234 ? 8.291 -3.532 -9.240 1.00 90.31 234 GLY A N 1
ATOM 1783 C CA . GLY A 1 234 ? 8.416 -3.931 -7.841 1.00 90.31 234 GLY A CA 1
ATOM 1784 C C . GLY A 1 234 ? 7.020 -3.951 -7.227 1.00 90.31 234 GLY A C 1
ATOM 1785 O O . GLY A 1 234 ? 6.390 -2.898 -7.115 1.00 90.31 234 GLY A O 1
ATOM 1786 N N . GLU A 1 235 ? 6.518 -5.130 -6.874 1.00 87.00 235 GLU A N 1
ATOM 1787 C CA . GLU A 1 235 ? 5.132 -5.364 -6.465 1.00 87.00 235 GLU A CA 1
ATOM 1788 C C . GLU A 1 235 ? 5.047 -5.882 -5.026 1.00 87.00 235 GLU A C 1
ATOM 1790 O O . GLU A 1 235 ? 5.904 -6.641 -4.570 1.00 87.00 235 GLU A O 1
ATOM 1795 N N . ARG A 1 236 ? 3.986 -5.511 -4.303 1.00 75.44 236 ARG A N 1
ATOM 1796 C CA . ARG A 1 236 ? 3.607 -6.183 -3.051 1.00 75.44 236 ARG A CA 1
ATOM 1797 C C . ARG A 1 236 ? 2.263 -6.875 -3.251 1.00 75.44 236 ARG A C 1
ATOM 1799 O O . ARG A 1 236 ? 1.211 -6.241 -3.217 1.00 75.44 236 ARG A O 1
ATOM 1806 N N . GLY A 1 237 ? 2.289 -8.187 -3.473 1.00 74.44 237 GLY A N 1
ATOM 1807 C CA . GLY A 1 237 ? 1.116 -8.894 -3.988 1.00 74.44 237 GLY A CA 1
ATOM 1808 C C . GLY A 1 237 ? 0.853 -8.484 -5.439 1.00 74.44 237 GLY A C 1
ATOM 1809 O O . GLY A 1 237 ? 1.759 -8.558 -6.256 1.00 74.44 237 GLY A O 1
ATOM 1810 N N . ASN A 1 238 ? -0.358 -8.013 -5.752 1.00 72.00 238 ASN A N 1
ATOM 1811 C CA . ASN A 1 238 ? -0.750 -7.647 -7.125 1.00 72.00 238 ASN A CA 1
ATOM 1812 C C . ASN A 1 238 ? -0.625 -6.145 -7.439 1.00 72.00 238 ASN A C 1
ATOM 1814 O O . ASN A 1 238 ? -1.041 -5.707 -8.512 1.00 72.00 238 ASN A O 1
ATOM 1818 N N . GLU A 1 239 ? -0.117 -5.344 -6.501 1.00 75.88 239 GLU A N 1
ATOM 1819 C CA . GLU A 1 239 ? -0.038 -3.891 -6.636 1.00 75.88 239 GLU A CA 1
ATOM 1820 C C . GLU A 1 239 ? 1.398 -3.449 -6.925 1.00 75.88 239 GLU A C 1
ATOM 1822 O O . GLU A 1 239 ? 2.332 -3.821 -6.209 1.00 75.88 239 GLU A O 1
ATOM 1827 N N . ALA A 1 240 ? 1.570 -2.658 -7.986 1.00 83.88 240 ALA A N 1
ATOM 1828 C CA . ALA A 1 240 ? 2.864 -2.118 -8.375 1.00 83.88 240 ALA A CA 1
ATOM 1829 C C . ALA A 1 240 ? 3.213 -0.900 -7.514 1.00 83.88 240 ALA A C 1
ATOM 1831 O O . ALA A 1 240 ? 2.519 0.112 -7.550 1.00 83.88 240 ALA A O 1
ATOM 1832 N N . VAL A 1 241 ? 4.319 -0.999 -6.778 1.00 81.44 241 VAL A N 1
ATOM 1833 C CA . VAL A 1 241 ? 4.848 0.061 -5.908 1.00 81.44 241 VAL A CA 1
ATOM 1834 C C . VAL A 1 241 ? 5.854 0.926 -6.667 1.00 81.44 241 VAL A C 1
ATOM 1836 O O . VAL A 1 241 ? 5.912 2.135 -6.486 1.00 81.44 241 VAL A O 1
ATOM 1839 N N . VAL A 1 242 ? 6.648 0.321 -7.549 1.00 86.12 242 VAL A N 1
ATOM 1840 C CA . VAL A 1 242 ? 7.628 1.025 -8.383 1.00 86.12 242 VAL A CA 1
ATOM 1841 C C . VAL A 1 242 ? 7.710 0.361 -9.751 1.00 86.12 242 VAL A C 1
ATOM 1843 O O . VAL A 1 242 ? 7.506 -0.846 -9.870 1.00 86.12 242 VAL A O 1
ATOM 1846 N N . SER A 1 243 ? 7.969 1.146 -10.794 1.00 93.50 243 SER A N 1
ATOM 1847 C CA . SER A 1 243 ? 8.089 0.649 -12.167 1.00 93.50 243 SER A CA 1
ATOM 1848 C C . SER A 1 243 ? 9.422 1.046 -12.782 1.00 93.50 243 SER A C 1
ATOM 1850 O O . SER A 1 243 ? 9.922 2.138 -12.536 1.00 93.50 243 SER A O 1
ATOM 1852 N N . PHE A 1 244 ? 9.949 0.160 -13.614 1.00 96.56 244 PHE A N 1
ATOM 1853 C CA . PHE A 1 244 ? 11.113 0.328 -14.477 1.00 96.56 244 PHE A CA 1
ATOM 1854 C C . PHE A 1 244 ? 10.738 -0.210 -15.856 1.00 96.56 244 PHE A C 1
ATOM 1856 O O . PHE A 1 244 ? 9.762 -0.959 -15.989 1.00 96.56 244 PHE A O 1
ATOM 1863 N N . TYR A 1 245 ? 11.488 0.150 -16.889 1.00 98.06 245 TYR A N 1
ATOM 1864 C CA . TYR A 1 245 ? 11.110 -0.195 -18.252 1.00 98.06 245 TYR A CA 1
ATOM 1865 C C . TYR A 1 245 ? 12.277 -0.733 -19.063 1.00 98.06 245 TYR A C 1
ATOM 1867 O O . TYR A 1 245 ? 13.427 -0.331 -18.894 1.00 98.06 245 TYR A O 1
ATOM 1875 N N . VAL A 1 246 ? 11.944 -1.623 -19.990 1.00 97.75 246 VAL A N 1
ATOM 1876 C CA . VAL A 1 246 ? 12.864 -2.122 -21.007 1.00 97.75 246 VAL A CA 1
ATOM 1877 C C . VAL A 1 246 ? 12.249 -1.872 -22.375 1.00 97.75 246 VAL A C 1
ATOM 1879 O O . VAL A 1 246 ? 11.143 -2.336 -22.649 1.00 97.75 246 VAL A O 1
ATOM 1882 N N . ASP A 1 247 ? 12.970 -1.156 -23.228 1.00 97.81 247 ASP A N 1
ATOM 1883 C CA . ASP A 1 247 ? 12.629 -0.965 -24.635 1.00 97.81 247 ASP A CA 1
ATOM 1884 C C . ASP A 1 247 ? 13.371 -2.012 -25.469 1.00 97.81 247 ASP A C 1
ATOM 1886 O O . ASP A 1 247 ? 14.595 -1.981 -25.584 1.00 97.81 247 ASP A O 1
ATOM 1890 N N . LEU A 1 248 ? 12.627 -2.947 -26.060 1.00 96.19 248 LEU A N 1
ATOM 1891 C CA . LEU A 1 248 ? 13.167 -3.938 -26.986 1.00 96.19 248 LEU A CA 1
ATOM 1892 C C . LEU A 1 248 ? 13.229 -3.350 -28.387 1.00 96.19 248 LEU A C 1
ATOM 1894 O O . LEU A 1 248 ? 12.188 -3.143 -29.022 1.00 96.19 248 LEU A O 1
ATOM 1898 N N . LYS A 1 249 ? 14.444 -3.138 -28.879 1.00 92.75 249 LYS A N 1
ATOM 1899 C CA . LYS A 1 249 ? 14.693 -2.758 -30.264 1.00 92.75 249 LYS A CA 1
ATOM 1900 C C . LYS A 1 249 ? 14.662 -4.002 -31.154 1.00 92.75 249 LYS A C 1
ATOM 1902 O O . LYS A 1 249 ? 15.264 -5.020 -30.804 1.00 92.75 249 LYS A O 1
ATOM 1907 N N . GLY A 1 250 ? 13.897 -3.912 -32.245 1.00 81.44 250 GLY A N 1
ATOM 1908 C CA . GLY A 1 250 ? 13.767 -4.968 -33.255 1.00 81.44 250 GLY A CA 1
ATOM 1909 C C . GLY A 1 250 ? 15.068 -5.299 -33.967 1.00 81.44 250 GLY A C 1
ATOM 1910 O O . GLY A 1 250 ? 15.964 -4.424 -34.003 1.00 81.44 250 GLY A O 1
#

Foldseek 3Di:
DVVVVVHDDDDDDDDPVPPDPVVRVVVVVVVVVVVCVVVVNDDDPPDPDDDAAAWQWWFKDKQNDGTDTAGFAEEDEEAQFIKIAGADTDIPDDDQKAKAWPPFGDRHRHRHITGHHAKTKIFIDRVNHGRGIYIYHHFADQVFKWFWKDKQNDIDTDGFAEEAEDEQFIKMARADIGGDPDPCSVWAKAWQQDDQDDPDCQRHRHPGIDRNNNGHQVQWDDDPVQWTKTWIFRHDRPDGRTIYIYTYHD

Mean predicted aligned error: 13.36 Å

Nearest PDB structures (foldseek):
  4q6o-assembly1_A  TM=3.728E-01  e=1.195E-05  Helicobacter pylori 26695
  4wck-assembly1_A  TM=3.421E-01  e=2.989E-05  Helicobacter pylori G27
  1q55-assembly1_A  TM=2.538E-01  e=9.256E-02  Mus musculus

Secondary structure (DSSP, 8-state):
-GGGGT---------TT---HHHHHHHHHHHHHHHHHHHT-PPPSSPPP-PPP-EEEEEEEETTPPPEEEETT-EEEE-TT-EE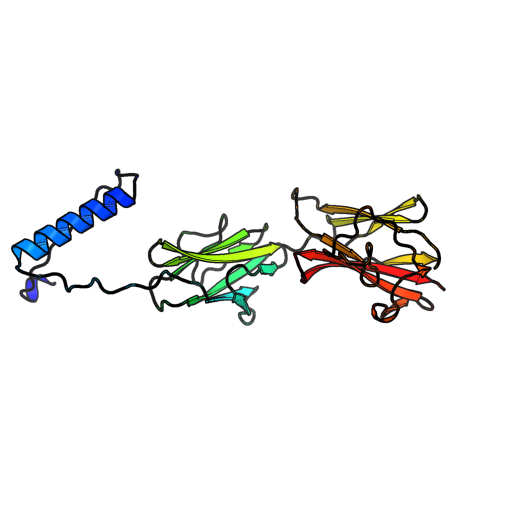EEEEEEES-SSSEEEEETTTS-S--BT-EEE--S-EEEEEEETTEEEEEEEEEEPPPGGGEEEEEEETTEEEEE-TT-EEEEETT-EEEEEEEEETT-S----EEEETT--SBTTB--S--TT-EEEGGG--GGG-EE-STTEEEEEEEEEETTEEEEEEEEEEE-

pLDDT: mean 85.86, std 11.84, range [33.84, 98.06]